Protein AF-0000000077813993 (afdb_homodimer)

pLDDT: mean 72.63, std 23.81, range [26.2, 98.44]

Sequence (236 aa):
TPYEASQVLGSLLSLSRLSSGQEAHMVTVFPRGPVELGEPNVLICFVDKFFPPTDFYPRQDNSFRKFSYLPFLPSPGDFYDCRVEHWGLPEPFTKHWAGPSGCPHNPCWAWEGGAYPGTPYEASQVLGSLLSLSRLSSGQEAHMVTVFPRGPVELGEPNVLICFVDKFFPPTDFYPRQDNSFRKFSYLPFLPSPGDFYDCRVEHWGLPEPFTKHWAGPSGCPHNPCWAWEGGAYPG

Nearest PDB structures (foldseek):
  6mnm-assembly1_C  TM=7.158E-01  e=6.230E-07  Mus musculus
  4i0p-assembly2_G  TM=7.158E-01  e=2.273E-06  Homo sapiens
  6blq-assembly1_A  TM=7.137E-01  e=4.606E-06  Mus musculus
  6dfs-assembly1_C  TM=6.995E-01  e=1.585E-05  Mus musculus
  7pdy-assembly2_C  TM=6.477E-01  e=1.585E-05  Gallus gallus

Radius of gyration: 19.7 Å; Cα contacts (8 Å, |Δi|>4): 439; chains: 2; bounding box: 56×60×54 Å

Organism: NCBI:txid2587831

Secondary structure (DSSP, 8-state):
-TTSGGGSGGGTGGGGGSSSSS---EEEEEESS---TTS-EEEEEEEES----TTS---TT---EEEEEEEE---TTEEEEEEEE-TTSSS-EEEEP--S---SSSSEEEEEEEE---/-TTSGGGSGGGGGGGGGS-SSS---EEEEEESS---TTS-EEEEEEEE-----TTS---TT---EEEEEEEE---TTEEEEEEEE-TTSSS-EEEEP--S---SSSSEEEEEEEE---

InterPro domains:
  IPR003006 Immunoglobulin/major histocompatibility complex, conserved site [PS00290] (80-86)
  IPR003597 Immunoglobulin C1-set [PF07654] (27-53)
  IPR003597 Immunoglobulin C1-set [PF07654] (54-89)
  IPR003597 Immunoglobulin C1-set [SM00407] (40-92)
  IPR013783 Immunoglobulin-like fold [G3DSA:2.60.40.10] (53-103)
  IPR036179 Immunoglobulin-like domain superfamily [SSF48726] (26-97)
  IPR050160 Major Histocompatibility Complex/Immunoglobulin [PTHR19944] (23-99)

Structure (mmCIF, N/CA/C/O backbone):
data_AF-0000000077813993-model_v1
#
loop_
_entity.id
_entity.type
_entity.pdbx_description
1 polymer 'Immunoglobulin C1-set domain-containing protein'
#
loop_
_atom_site.group_PDB
_atom_site.id
_atom_site.type_symbol
_atom_site.label_atom_id
_atom_site.label_alt_id
_atom_site.label_comp_id
_atom_site.label_asym_id
_atom_site.label_entity_id
_atom_site.label_seq_id
_atom_site.pdbx_PDB_ins_code
_atom_site.Cartn_x
_atom_site.Cartn_y
_atom_site.Cartn_z
_atom_site.occupancy
_atom_site.B_iso_or_equiv
_atom_site.auth_seq_id
_atom_site.auth_comp_id
_atom_site.auth_asym_id
_atom_site.auth_atom_id
_atom_site.pdbx_PDB_model_num
ATOM 1 N N . THR A 1 1 ? -38 4.332 17.391 1 26.2 1 THR A N 1
ATOM 2 C CA . THR A 1 1 ? -37.406 5.609 16.969 1 26.2 1 THR A CA 1
ATOM 3 C C . THR A 1 1 ? -36.625 5.445 15.68 1 26.2 1 THR A C 1
ATOM 5 O O . THR A 1 1 ? -36.125 4.352 15.383 1 26.2 1 THR A O 1
ATOM 8 N N . PRO A 1 2 ? -36.812 6.488 14.594 1 30.78 2 PRO A N 1
ATOM 9 C CA . PRO A 1 2 ? -36.281 6.508 13.227 1 30.78 2 PRO A CA 1
ATOM 10 C 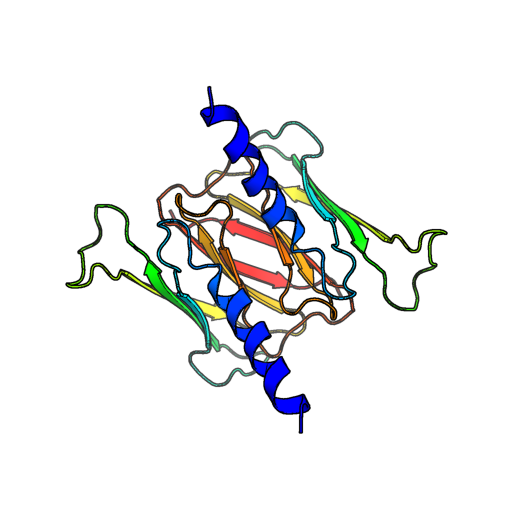C . PRO A 1 2 ? -34.781 6.246 13.164 1 30.78 2 PRO A C 1
ATOM 12 O O . PRO A 1 2 ? -34.188 6.359 12.094 1 30.78 2 PRO A O 1
ATOM 15 N N . TYR A 1 3 ? -34.156 6.43 14.273 1 29.67 3 TYR A N 1
ATOM 16 C CA . TYR A 1 3 ? -32.719 6.293 14.43 1 29.67 3 TYR A CA 1
ATOM 17 C C . TYR A 1 3 ? -32.25 4.926 13.938 1 29.67 3 TYR A C 1
ATOM 19 O O . TYR A 1 3 ? -31.062 4.746 13.617 1 29.67 3 TYR A O 1
ATOM 27 N N . GLU A 1 4 ? -33 3.867 14.055 1 30.88 4 GLU A N 1
ATOM 28 C CA . GLU A 1 4 ? -32.594 2.486 13.805 1 30.88 4 GLU A CA 1
ATOM 29 C C . GLU A 1 4 ? -32.281 2.268 12.328 1 30.88 4 GLU A C 1
ATOM 31 O O . GLU A 1 4 ? -31.5 1.383 11.977 1 30.88 4 GLU A O 1
ATOM 36 N N . ALA A 1 5 ? -33.031 2.922 11.484 1 33.44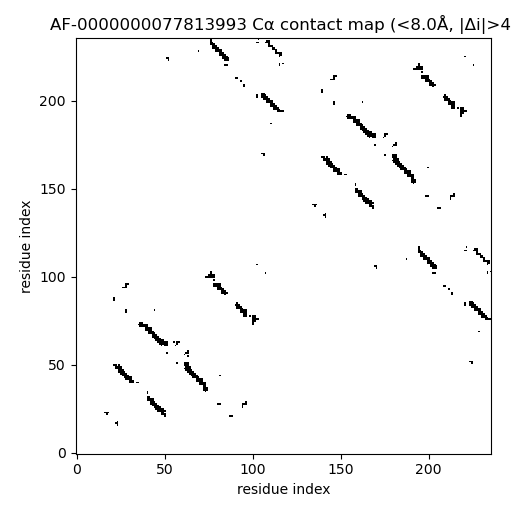 5 ALA A N 1
ATOM 37 C CA . ALA A 1 5 ? -33.094 2.543 10.07 1 33.44 5 ALA A CA 1
ATOM 38 C C . ALA A 1 5 ? -31.766 2.818 9.375 1 33.44 5 ALA A C 1
ATOM 40 O O . ALA A 1 5 ? -31.422 2.152 8.398 1 33.44 5 ALA A O 1
ATOM 41 N N . SER A 1 6 ? -31.109 3.953 9.758 1 30.33 6 SER A N 1
ATOM 42 C CA . SER A 1 6 ? -30.016 4.508 8.977 1 30.33 6 SER A CA 1
ATOM 43 C C . SER A 1 6 ? -28.766 3.637 9.07 1 30.33 6 SER A C 1
ATOM 45 O O . SER A 1 6 ? -27.734 3.947 8.469 1 30.33 6 SER A O 1
ATOM 47 N N . GLN A 1 7 ? -28.719 2.721 10.078 1 29.33 7 GLN A N 1
ATOM 48 C CA . GLN A 1 7 ? -27.547 1.88 10.289 1 29.33 7 GLN A CA 1
ATOM 49 C C . GLN A 1 7 ? -27.297 0.979 9.086 1 29.33 7 GLN A C 1
ATOM 51 O O . GLN A 1 7 ? -26.203 0.428 8.93 1 29.33 7 GLN A O 1
ATOM 56 N N . VAL A 1 8 ? -28.312 0.607 8.312 1 29.22 8 VAL A N 1
ATOM 57 C CA . VAL A 1 8 ? -28.297 -0.476 7.332 1 29.22 8 VAL A CA 1
ATOM 58 C C . VAL A 1 8 ? -27.453 -0.073 6.125 1 29.22 8 VAL A C 1
ATOM 60 O O . VAL A 1 8 ? -26.734 -0.901 5.559 1 29.22 8 VAL A O 1
ATOM 63 N N . LEU A 1 9 ? -27.406 1.205 5.734 1 29.42 9 LEU A N 1
ATOM 64 C CA . LEU A 1 9 ? -26.891 1.55 4.418 1 29.42 9 LEU A CA 1
ATOM 65 C C . LEU A 1 9 ? -25.375 1.438 4.387 1 29.42 9 LEU A C 1
ATOM 67 O O . LEU A 1 9 ? -24.781 1.298 3.316 1 29.42 9 LEU A O 1
ATOM 71 N N . GLY A 1 10 ? -24.703 1.701 5.484 1 33.16 10 GLY A N 1
ATOM 72 C CA . GLY A 1 10 ? -23.25 1.707 5.508 1 33.16 10 GLY A CA 1
ATOM 73 C C . GLY A 1 10 ? -22.641 0.355 5.191 1 33.16 10 GLY A C 1
ATOM 74 O O . GLY A 1 10 ? -21.422 0.232 5.055 1 33.16 10 GLY A O 1
ATOM 75 N N . SER A 1 11 ? -23.312 -0.809 5.441 1 32.53 11 SER A N 1
ATOM 76 C CA . SER A 1 11 ? -22.875 -2.174 5.176 1 32.53 11 SER A CA 1
ATOM 77 C C . SER A 1 11 ? -22.641 -2.398 3.688 1 32.53 11 SER A C 1
ATOM 79 O O . SER A 1 11 ? -21.828 -3.242 3.303 1 32.53 11 SER A O 1
ATOM 81 N N . LEU A 1 12 ? -23.297 -1.722 2.82 1 31.84 12 LEU A N 1
ATOM 82 C CA . LEU A 1 12 ? -23.281 -2.1 1.411 1 31.84 12 LEU A CA 1
ATOM 83 C C . LEU A 1 12 ? -21.984 -1.66 0.748 1 31.84 12 LEU A C 1
ATOM 85 O O . LEU A 1 12 ? -21.516 -2.293 -0.205 1 31.84 12 LEU A O 1
ATOM 89 N N . LEU A 1 13 ? -21.422 -0.546 1.09 1 32.25 13 LEU A N 1
ATOM 90 C CA . LEU A 1 13 ? -20.234 -0.103 0.362 1 32.25 13 LEU A CA 1
ATOM 91 C C . LEU A 1 13 ? -19.062 -1.043 0.612 1 32.25 13 LEU A C 1
ATOM 93 O O . LEU A 1 13 ? -18.125 -1.093 -0.183 1 32.25 13 LEU A O 1
ATOM 97 N N . SER A 1 14 ? -18.891 -1.786 1.728 1 34.5 14 SER A N 1
ATOM 98 C CA . SER A 1 14 ? -17.938 -2.887 1.849 1 34.5 14 SER A CA 1
ATOM 99 C C . SER A 1 14 ? -18.172 -3.945 0.777 1 34.5 14 SER A C 1
ATOM 101 O O . SER A 1 14 ? -17.266 -4.688 0.415 1 34.5 14 SER A O 1
ATOM 103 N N . LEU A 1 15 ? -19.344 -4.168 0.221 1 33.53 15 LEU A N 1
ATOM 104 C CA . LEU A 1 15 ? -19.75 -5.156 -0.772 1 33.53 15 LEU A CA 1
ATOM 105 C C . LEU A 1 15 ? -19.234 -4.777 -2.156 1 33.53 15 LEU A C 1
ATOM 107 O O . LEU A 1 15 ? -19.266 -5.594 -3.08 1 33.53 15 LEU A O 1
ATOM 111 N N . SER A 1 16 ? -19.203 -3.578 -2.561 1 33.94 16 SER A N 1
ATOM 112 C CA . SER A 1 16 ? -18.938 -3.285 -3.965 1 33.94 16 SER A CA 1
ATOM 113 C C . SER A 1 16 ? -17.562 -3.791 -4.383 1 33.94 16 SER A C 1
ATOM 115 O O . SER A 1 16 ? -17.109 -3.52 -5.496 1 33.94 16 SER A O 1
ATOM 117 N N . ARG A 1 17 ? -16.609 -4.094 -3.555 1 37.5 17 ARG A N 1
ATOM 118 C CA . ARG A 1 17 ? -15.602 -5.027 -4.043 1 37.5 17 ARG A CA 1
ATOM 119 C C . ARG A 1 17 ? -16.25 -6.219 -4.738 1 37.5 17 ARG A C 1
ATOM 121 O O . ARG A 1 17 ? -15.555 -7.164 -5.129 1 37.5 17 ARG A O 1
ATOM 128 N N . LEU A 1 18 ? -17.547 -6.504 -4.668 1 33.91 18 LEU A N 1
ATOM 129 C CA . LEU A 1 18 ? -18.266 -7.602 -5.316 1 33.91 18 LEU A CA 1
ATOM 130 C C . LEU A 1 18 ? -18.203 -7.469 -6.832 1 33.91 18 LEU A C 1
ATOM 132 O O . LEU A 1 18 ? -18.125 -8.469 -7.547 1 33.91 18 LEU A O 1
ATOM 136 N N . SER A 1 19 ? -18.922 -6.578 -7.562 1 34.09 19 SER A N 1
ATOM 137 C CA . SER A 1 19 ? -19.625 -6.957 -8.781 1 34.09 19 SER A CA 1
ATOM 138 C C . SER A 1 19 ? -18.672 -7.539 -9.82 1 34.09 19 SER A C 1
ATOM 140 O O . SER A 1 19 ? -19.094 -8.188 -10.773 1 34.09 19 SER A O 1
ATOM 142 N N . SER A 1 20 ? -17.688 -6.852 -10.57 1 36.75 20 SER A N 1
ATOM 143 C CA . SER A 1 20 ? -17.328 -7.516 -11.82 1 36.75 20 SER A CA 1
ATOM 144 C C . SER A 1 20 ? -16.875 -8.953 -11.578 1 36.75 20 SER A C 1
ATOM 146 O O . SER A 1 20 ? -16.5 -9.305 -10.453 1 36.75 20 SER A O 1
ATOM 148 N N . GLY A 1 21 ? -16.938 -10.008 -12.516 1 39.41 21 GLY A N 1
ATOM 149 C CA . GLY A 1 21 ? -16.531 -11.398 -12.352 1 39.41 21 GLY A CA 1
ATOM 150 C C . GLY A 1 21 ? -15.453 -11.586 -11.305 1 39.41 21 GLY A C 1
ATOM 151 O O . GLY A 1 21 ? -14.828 -12.648 -11.227 1 39.41 21 GLY A O 1
ATOM 152 N N . GLN A 1 22 ? -14.797 -10.586 -10.844 1 43.44 22 GLN A N 1
ATOM 153 C CA . GLN A 1 22 ? -13.688 -10.672 -9.898 1 43.44 22 GLN A CA 1
ATOM 154 C C . GLN A 1 22 ? -14.18 -11.117 -8.523 1 43.44 22 GLN A C 1
ATOM 156 O O . GLN A 1 22 ? -14.914 -10.391 -7.855 1 43.44 22 GLN A O 1
ATOM 161 N N . GLU A 1 23 ? -14.602 -12.32 -8.383 1 47.72 23 GLU A N 1
ATOM 162 C CA . GLU A 1 23 ? -14.82 -12.93 -7.074 1 47.72 23 GLU A CA 1
ATOM 163 C C . GLU A 1 23 ? -14.055 -12.18 -5.984 1 47.72 23 GLU A C 1
ATOM 165 O O . GLU A 1 23 ? -12.867 -11.898 -6.141 1 47.72 23 GLU A O 1
ATOM 170 N N . ALA A 1 24 ? -14.703 -11.359 -5.188 1 51.41 24 ALA A N 1
ATOM 171 C CA . ALA A 1 24 ? -14.281 -10.531 -4.059 1 51.41 24 ALA A CA 1
ATOM 172 C C . ALA A 1 24 ? -13.219 -11.242 -3.227 1 51.41 24 ALA A C 1
ATOM 174 O O . ALA A 1 24 ? -13.453 -12.344 -2.721 1 51.41 24 ALA A O 1
ATOM 175 N N . HIS A 1 25 ? -12.039 -11.312 -3.643 1 62.62 25 HIS A N 1
ATOM 176 C CA . HIS A 1 25 ? -10.969 -11.828 -2.791 1 62.62 25 HIS A CA 1
ATOM 177 C C . HIS A 1 25 ? -10.992 -11.164 -1.418 1 62.62 25 HIS A C 1
ATOM 179 O O . HIS A 1 25 ? -11.375 -10 -1.294 1 62.62 25 HIS A O 1
ATOM 185 N N . MET A 1 26 ? -11.305 -12.07 -0.37 1 76 26 MET A N 1
ATOM 186 C CA . MET A 1 26 ? -11.125 -11.539 0.979 1 76 26 MET A CA 1
ATOM 187 C C . MET A 1 26 ? -9.648 -11.57 1.38 1 76 26 MET A C 1
ATOM 189 O O . MET A 1 26 ? -8.992 -12.602 1.253 1 76 26 MET A O 1
ATOM 193 N N . VAL A 1 27 ? -9.031 -10.461 1.51 1 85.25 27 VAL A N 1
ATOM 194 C CA . VAL A 1 27 ? -7.676 -10.344 2.049 1 85.25 27 VAL A CA 1
ATOM 195 C C . VAL A 1 27 ? -7.734 -9.852 3.492 1 85.25 27 VAL A C 1
ATOM 197 O O . VAL A 1 27 ? -8.383 -8.844 3.787 1 85.25 27 VAL A O 1
ATOM 200 N N . THR A 1 28 ? -7.137 -10.68 4.441 1 90.69 28 THR A N 1
ATOM 201 C CA . THR A 1 28 ? -7.09 -10.273 5.844 1 90.69 28 THR A CA 1
ATOM 202 C C . THR A 1 28 ? -5.652 -10.297 6.363 1 90.69 28 THR A C 1
ATOM 204 O O . THR A 1 28 ? -4.875 -11.188 6.016 1 90.69 28 THR A O 1
ATOM 207 N N . VAL A 1 29 ? -5.359 -9.32 7.203 1 95.5 29 VAL A N 1
ATOM 208 C CA . VAL A 1 29 ? -4.055 -9.25 7.848 1 95.5 29 VAL A CA 1
ATOM 209 C C . VAL A 1 29 ? -4.227 -9.25 9.367 1 95.5 29 VAL A C 1
ATOM 211 O O . VAL A 1 29 ? -4.969 -8.43 9.914 1 95.5 29 VAL A O 1
ATOM 214 N N . PHE A 1 30 ? -3.527 -10.188 10.023 1 96.69 30 PHE A N 1
ATOM 215 C CA . PHE A 1 30 ? -3.668 -10.289 11.469 1 96.69 30 PHE A CA 1
ATOM 216 C C . PHE A 1 30 ? -2.434 -10.93 12.094 1 96.69 30 PHE A C 1
ATOM 218 O O . PHE A 1 30 ? -1.703 -11.664 11.422 1 96.69 30 PHE A O 1
ATOM 225 N N . PRO A 1 31 ? -2.178 -10.594 13.367 1 97.88 31 PRO A N 1
ATOM 226 C CA . PRO A 1 31 ? -1.011 -11.195 14.016 1 97.88 31 PRO A CA 1
ATOM 227 C C . PRO A 1 31 ? -1.264 -12.625 14.469 1 97.88 31 PRO A C 1
ATOM 229 O O . PRO A 1 31 ? -2.4 -12.984 14.789 1 97.88 31 PRO A O 1
ATOM 232 N N . ARG A 1 32 ? -0.209 -13.398 14.398 1 97.81 32 ARG A N 1
ATOM 233 C CA . ARG A 1 32 ? -0.29 -14.781 14.859 1 97.81 32 ARG A CA 1
ATOM 234 C C . ARG A 1 32 ? -0.641 -14.852 16.344 1 97.81 32 ARG A C 1
ATOM 236 O O . ARG A 1 32 ? -1.271 -15.805 16.797 1 97.81 32 ARG A O 1
ATOM 243 N N . GLY A 1 33 ? -0.247 -13.773 17.109 1 96.62 33 GLY A N 1
ATOM 244 C CA . GLY A 1 33 ? -0.506 -13.602 18.531 1 96.62 33 GLY A CA 1
ATOM 245 C C . GLY A 1 33 ? -0.498 -12.148 18.969 1 96.62 33 GLY A C 1
ATOM 246 O O . GLY A 1 33 ? -0.351 -11.25 18.141 1 96.62 33 GLY A O 1
ATOM 247 N N . PRO A 1 34 ? -0.761 -11.969 20.312 1 96.38 34 PRO A N 1
ATOM 248 C CA . PRO A 1 34 ? -0.682 -10.586 20.766 1 96.38 34 PRO A CA 1
ATOM 249 C C . PRO A 1 34 ? 0.637 -9.914 20.406 1 96.38 34 PRO A C 1
ATOM 251 O O . PRO A 1 34 ? 1.708 -10.492 20.594 1 96.38 34 PRO A O 1
ATOM 254 N N . VAL A 1 35 ? 0.547 -8.734 19.953 1 96.56 35 VAL A N 1
ATOM 255 C CA . VAL A 1 35 ? 1.731 -8.047 19.453 1 96.56 35 VAL A CA 1
ATOM 256 C C . VAL A 1 35 ? 2.41 -7.293 20.594 1 96.56 35 VAL A C 1
ATOM 258 O O . VAL A 1 35 ? 1.752 -6.582 21.344 1 96.56 35 VAL A O 1
ATOM 261 N N . GLU A 1 36 ? 3.721 -7.449 20.703 1 95.31 36 GLU A N 1
ATOM 262 C CA . GLU A 1 36 ? 4.535 -6.676 21.641 1 95.31 36 GLU A CA 1
ATOM 263 C C . GLU A 1 36 ? 5.523 -5.777 20.906 1 95.31 36 GLU A C 1
ATOM 265 O O . GLU A 1 36 ? 6.32 -6.258 20.094 1 95.31 36 GLU A O 1
ATOM 270 N N . LEU A 1 37 ? 5.438 -4.48 21.234 1 92.56 37 LEU A N 1
ATOM 271 C CA . LEU A 1 37 ? 6.34 -3.537 20.594 1 92.56 37 LEU A CA 1
ATOM 272 C C . LEU A 1 37 ? 7.793 -3.852 20.922 1 92.56 37 LEU A C 1
ATOM 274 O O . LEU A 1 37 ? 8.109 -4.18 22.062 1 92.56 37 LEU A O 1
ATOM 278 N N . GLY A 1 38 ? 8.641 -3.76 19.922 1 93.62 38 GLY A N 1
ATOM 279 C CA . GLY A 1 38 ? 10.07 -3.965 20.125 1 93.62 38 GLY A CA 1
ATOM 280 C C . GLY A 1 38 ? 10.453 -5.426 20.234 1 93.62 38 GLY A C 1
ATOM 281 O O . GLY A 1 38 ? 11.617 -5.754 20.484 1 93.62 38 GLY A O 1
ATOM 282 N N . GLU A 1 39 ? 9.578 -6.312 20.125 1 96.56 39 GLU A N 1
ATOM 283 C CA . GLU A 1 39 ? 9.828 -7.75 20.203 1 96.56 39 GLU A CA 1
ATOM 284 C C . GLU A 1 39 ? 9.469 -8.438 18.891 1 96.56 39 GLU A C 1
ATOM 286 O O . GLU A 1 39 ? 8.703 -7.895 18.078 1 96.56 39 GLU A O 1
ATOM 291 N N . PRO A 1 40 ? 10.094 -9.625 18.641 1 97.25 40 PRO A N 1
ATOM 292 C CA . PRO A 1 40 ? 9.711 -10.375 17.438 1 97.25 40 PRO A CA 1
ATOM 293 C C . PRO A 1 40 ? 8.258 -10.836 17.469 1 97.25 40 PRO A C 1
ATOM 295 O O . PRO A 1 40 ? 7.793 -11.359 18.484 1 97.25 40 PRO A O 1
ATOM 298 N N . ASN A 1 41 ? 7.539 -10.547 16.375 1 98.06 41 ASN A N 1
ATOM 299 C CA . ASN A 1 41 ? 6.16 -10.961 16.141 1 98.06 41 ASN A CA 1
ATOM 300 C C . ASN A 1 41 ? 5.973 -11.523 14.742 1 98.06 41 ASN A C 1
ATOM 302 O O . ASN A 1 41 ? 6.926 -11.586 13.961 1 98.06 41 ASN A O 1
ATOM 306 N N . VAL A 1 42 ? 4.852 -12.094 14.461 1 98.44 42 VAL A N 1
ATOM 307 C CA . VAL A 1 42 ? 4.551 -12.586 13.117 1 98.44 42 VAL A CA 1
ATOM 308 C C . VAL A 1 42 ? 3.186 -12.062 12.672 1 98.44 42 VAL A C 1
ATOM 310 O O . VAL A 1 42 ? 2.189 -12.219 13.383 1 98.44 42 VAL A O 1
ATOM 313 N N . LEU A 1 43 ? 3.186 -11.422 11.562 1 97.44 43 LEU A N 1
ATOM 314 C CA . LEU A 1 43 ? 1.945 -11.023 10.906 1 97.44 43 LEU A CA 1
ATOM 315 C C . LEU A 1 43 ? 1.56 -12.023 9.82 1 97.44 43 LEU A C 1
ATOM 317 O O . LEU A 1 43 ? 2.426 -12.555 9.117 1 97.44 43 LEU A O 1
ATOM 321 N N . ILE A 1 44 ? 0.292 -12.258 9.641 1 96.88 44 ILE A N 1
ATOM 322 C CA . ILE A 1 44 ? -0.206 -13.219 8.656 1 96.88 44 ILE A CA 1
ATOM 323 C C . ILE A 1 44 ? -1.114 -12.508 7.656 1 96.88 44 ILE A C 1
ATOM 325 O O . ILE A 1 44 ? -1.998 -11.742 8.047 1 96.88 44 ILE A O 1
ATOM 329 N N . CYS A 1 45 ? -0.858 -12.664 6.441 1 94.75 45 CYS A N 1
ATOM 330 C CA . CYS A 1 45 ? -1.775 -12.297 5.367 1 94.75 45 CYS A CA 1
ATOM 331 C C . CYS A 1 45 ? -2.482 -13.531 4.812 1 94.75 45 CYS A C 1
ATOM 333 O O . CYS A 1 45 ? -1.833 -14.477 4.359 1 94.75 45 CYS A O 1
ATOM 335 N N . PHE A 1 46 ? -3.775 -13.43 4.867 1 89.5 46 PHE A N 1
ATOM 336 C CA . PHE A 1 46 ? -4.594 -14.539 4.387 1 89.5 46 PHE A CA 1
ATOM 337 C C . PHE A 1 46 ? -5.441 -14.109 3.195 1 89.5 46 PHE A C 1
ATOM 339 O O . PHE A 1 46 ? -6.242 -13.18 3.301 1 89.5 46 PHE A O 1
ATOM 346 N N . VAL A 1 47 ? -5.219 -14.711 2.047 1 84.44 47 VAL A N 1
ATOM 347 C CA . VAL A 1 47 ? -6.004 -14.445 0.845 1 84.44 47 VAL A CA 1
ATOM 348 C C . VAL A 1 47 ? -6.895 -15.648 0.536 1 84.44 47 VAL A C 1
ATOM 350 O O . VAL A 1 47 ? -6.414 -16.781 0.414 1 84.44 47 VAL A O 1
ATOM 353 N N . ASP A 1 48 ? -8.117 -15.211 0.517 1 76.56 48 ASP A N 1
ATOM 354 C CA . ASP A 1 48 ? -9.078 -16.281 0.253 1 76.56 48 ASP A CA 1
ATOM 355 C C . ASP A 1 48 ? -9.812 -16.047 -1.066 1 76.56 48 ASP A C 1
ATOM 357 O O . ASP A 1 48 ? -10 -14.898 -1.482 1 76.56 48 ASP A O 1
ATOM 361 N N . LYS A 1 49 ? -10.375 -17.156 -1.626 1 70.44 49 LYS A N 1
ATOM 362 C CA . LYS A 1 49 ? -11.266 -17.203 -2.779 1 70.44 49 LYS A CA 1
ATOM 363 C C . LYS A 1 49 ? -10.656 -16.484 -3.98 1 70.44 49 LYS A C 1
ATOM 365 O O . LYS A 1 49 ? -11.344 -15.734 -4.672 1 70.44 49 LYS A O 1
ATOM 370 N N . PHE A 1 50 ? -9.242 -16.547 -3.895 1 60.66 50 PHE A N 1
ATOM 371 C CA . PHE A 1 50 ? -8.648 -15.984 -5.102 1 60.66 50 PHE A CA 1
ATOM 372 C C . PHE A 1 50 ? -8.859 -16.906 -6.289 1 60.66 50 PHE A C 1
ATOM 374 O O . PHE A 1 50 ? -8.719 -18.141 -6.164 1 60.66 50 PHE A O 1
ATOM 381 N N . PHE A 1 51 ? -9.766 -16.594 -7.004 1 53.72 51 PHE A N 1
ATOM 382 C CA . PHE A 1 51 ? -9.93 -17.469 -8.164 1 53.72 51 PHE A CA 1
ATOM 383 C C . PHE A 1 51 ? -8.602 -17.641 -8.891 1 53.72 51 PHE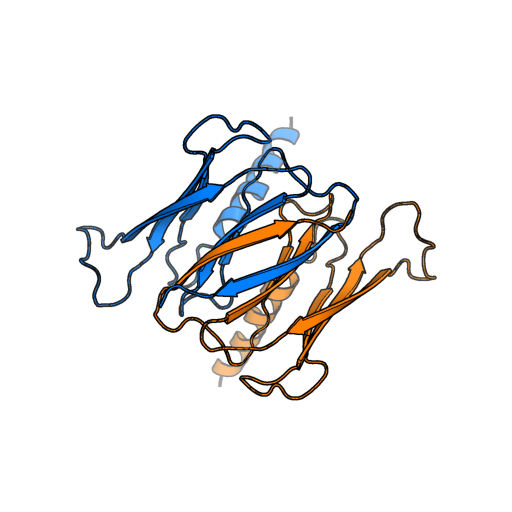 A C 1
ATOM 385 O O . PHE A 1 51 ? -7.969 -16.672 -9.297 1 53.72 51 PHE A O 1
ATOM 392 N N . PRO A 1 52 ? -7.844 -18.703 -8.398 1 50.22 52 PRO A N 1
ATOM 393 C CA . PRO A 1 52 ? -6.543 -18.922 -9.031 1 50.22 52 PRO A CA 1
ATOM 394 C C . PRO A 1 52 ? -6.621 -18.875 -10.562 1 50.22 52 PRO A C 1
ATOM 396 O O . PRO A 1 52 ? -7.68 -19.156 -11.133 1 50.22 52 PRO A O 1
ATOM 399 N N . PRO A 1 53 ? -5.668 -18.203 -11.125 1 48.28 53 PRO A N 1
ATOM 400 C CA . PRO A 1 53 ? -5.52 -18.672 -12.508 1 48.28 53 PRO A CA 1
ATOM 401 C C . PRO A 1 53 ? -5.453 -20.188 -12.617 1 48.28 53 PRO A C 1
ATOM 403 O O . PRO A 1 53 ? -5.328 -20.875 -11.609 1 48.28 53 PRO A O 1
ATOM 406 N N . THR A 1 54 ? -5.09 -20.688 -13.859 1 45.62 54 THR A N 1
ATOM 407 C CA . THR A 1 54 ? -5.113 -21.984 -14.531 1 45.62 54 THR A CA 1
ATOM 408 C C . THR A 1 54 ? -4.445 -23.047 -13.672 1 45.62 54 THR A C 1
ATOM 410 O O . THR A 1 54 ? -4.867 -24.203 -13.664 1 45.62 54 THR A O 1
ATOM 413 N N . ASP A 1 55 ? -3.195 -22.797 -13.164 1 44.53 55 ASP A N 1
ATOM 414 C CA . ASP A 1 55 ? -2.453 -24 -12.766 1 44.53 55 ASP A CA 1
ATOM 415 C C . ASP A 1 55 ? -2.748 -24.375 -11.32 1 44.53 55 ASP A C 1
ATOM 417 O O . ASP A 1 55 ? -2.049 -25.203 -10.734 1 44.53 55 ASP A O 1
ATOM 421 N N . PHE A 1 56 ? -3.531 -23.609 -10.531 1 48.09 56 PHE A N 1
ATOM 422 C CA . PHE A 1 56 ? -3.66 -24.047 -9.148 1 48.09 56 PHE A CA 1
ATOM 423 C C . PHE A 1 56 ? -4.867 -24.969 -8.977 1 48.09 56 PHE A C 1
ATOM 425 O O . PHE A 1 56 ? -5.816 -24.891 -9.758 1 48.09 56 PHE A O 1
ATOM 432 N N . TYR A 1 57 ? -4.637 -26.016 -8.25 1 48.44 57 TYR A N 1
ATOM 433 C CA . TYR A 1 57 ? -5.57 -27.125 -8.062 1 48.44 57 TYR A CA 1
ATOM 434 C C . TYR A 1 57 ? -6.906 -26.625 -7.52 1 48.44 57 TYR A C 1
ATOM 436 O O . TYR A 1 57 ? -6.953 -25.984 -6.461 1 48.44 57 TYR A O 1
ATOM 444 N N . PRO A 1 58 ? -7.789 -26.531 -8.336 1 50.31 58 PRO A N 1
ATOM 445 C CA . PRO A 1 58 ? -9.172 -26.188 -7.996 1 50.31 58 PRO A CA 1
ATOM 446 C C . PRO A 1 58 ? -9.688 -26.969 -6.785 1 50.31 58 PRO A C 1
ATOM 448 O O . PRO A 1 58 ? -9.328 -28.125 -6.586 1 50.31 58 PRO A O 1
ATOM 451 N N . ARG A 1 59 ? -9.711 -26.266 -5.531 1 55.66 59 ARG A N 1
ATOM 452 C CA . ARG A 1 59 ? -10.555 -26.984 -4.578 1 55.66 59 ARG A CA 1
ATOM 453 C C . ARG A 1 59 ? -11.922 -27.281 -5.172 1 55.66 59 ARG A C 1
ATOM 455 O O . ARG A 1 59 ? -12.25 -26.797 -6.262 1 55.66 59 ARG A O 1
ATOM 462 N N . GLN A 1 60 ? -12.461 -28.141 -4.496 1 58.53 60 GLN A N 1
ATOM 463 C CA . GLN A 1 60 ? -13.773 -28.516 -4.996 1 58.53 60 GLN A CA 1
ATOM 464 C C . GLN A 1 60 ? -14.602 -27.281 -5.363 1 58.53 60 GLN A C 1
ATOM 466 O O . GLN A 1 60 ? -15.32 -27.297 -6.363 1 58.53 60 GLN A O 1
ATOM 471 N N . ASP A 1 61 ? -14.391 -26.172 -4.492 1 56.03 61 ASP A N 1
ATOM 472 C CA . ASP A 1 61 ? -15.172 -24.984 -4.816 1 56.03 61 ASP A CA 1
ATOM 473 C C . ASP A 1 61 ? -14.344 -23.984 -5.602 1 56.03 61 ASP A C 1
ATOM 475 O O . ASP A 1 61 ? -14.805 -22.875 -5.875 1 56.03 61 ASP A O 1
ATOM 479 N N . ASN A 1 62 ? -13.289 -24.328 -6.117 1 58.75 62 ASN A N 1
ATOM 480 C CA . ASN A 1 62 ? -12.398 -23.5 -6.93 1 58.75 62 ASN A CA 1
ATOM 481 C C . ASN A 1 62 ? -11.867 -22.312 -6.137 1 58.75 62 ASN A C 1
ATOM 483 O O . ASN A 1 62 ? -11.609 -21.25 -6.703 1 58.75 62 ASN A O 1
ATOM 487 N N . SER A 1 63 ? -12.031 -22.578 -4.684 1 61.31 63 SER A N 1
ATOM 488 C CA . SER A 1 63 ? -11.508 -21.469 -3.895 1 61.31 63 SER A CA 1
ATOM 489 C C . SER A 1 63 ? -10.016 -21.609 -3.646 1 61.31 63 SER A C 1
ATOM 491 O O . SER A 1 63 ? -9.492 -22.719 -3.607 1 61.31 63 SER A O 1
ATOM 493 N N . PHE A 1 64 ? -9.148 -20.688 -3.908 1 68.88 64 PHE A N 1
ATOM 494 C CA . PHE A 1 64 ? -7.723 -20.609 -3.629 1 68.88 64 PHE A CA 1
ATOM 495 C C . PHE A 1 64 ? -7.465 -19.797 -2.367 1 68.88 64 PHE A C 1
ATOM 497 O O . PHE A 1 64 ? -8.203 -18.859 -2.064 1 68.88 64 PHE A O 1
ATOM 504 N N . ARG A 1 65 ? -6.695 -20.516 -1.338 1 79.25 65 ARG A N 1
ATOM 505 C CA . ARG A 1 65 ? -6.277 -19.781 -0.151 1 79.25 65 ARG A CA 1
ATOM 506 C C . ARG A 1 65 ? -4.758 -19.688 -0.072 1 79.25 65 ARG A C 1
ATOM 508 O O . ARG A 1 65 ? -4.051 -20.641 -0.423 1 79.25 65 ARG A O 1
ATOM 515 N N . LYS A 1 66 ? -4.32 -18.594 0.254 1 83 66 LYS A N 1
ATOM 516 C CA . LYS A 1 66 ? -2.887 -18.359 0.41 1 83 66 LYS A CA 1
ATOM 517 C C . LYS A 1 66 ? -2.58 -17.672 1.732 1 83 66 LYS A C 1
ATOM 519 O O . LYS A 1 66 ? -3.312 -16.766 2.15 1 83 66 LYS A O 1
ATOM 524 N N . PHE A 1 67 ? -1.569 -18.328 2.453 1 89.44 67 PHE A N 1
ATOM 525 C CA . PHE A 1 67 ? -1.032 -17.688 3.65 1 89.44 67 PHE A CA 1
ATOM 526 C C . PHE A 1 67 ? 0.377 -17.156 3.4 1 89.44 67 PHE A C 1
ATOM 528 O O . PHE A 1 67 ? 1.21 -17.859 2.818 1 89.44 67 PHE A O 1
ATOM 535 N N . SER A 1 68 ? 0.574 -15.945 3.719 1 92 68 SER A N 1
ATOM 536 C CA . SER A 1 68 ? 1.912 -15.367 3.744 1 92 68 SER A CA 1
ATOM 537 C C . SER A 1 68 ? 2.27 -14.867 5.141 1 92 68 SER A C 1
ATOM 539 O O . SER A 1 68 ? 1.426 -14.289 5.836 1 92 68 SER A O 1
ATOM 541 N N . TYR A 1 69 ? 3.516 -15.078 5.52 1 96.25 69 TYR A N 1
ATOM 542 C CA . TYR A 1 69 ? 3.971 -14.742 6.867 1 96.25 69 TYR A CA 1
ATOM 543 C C . TYR A 1 69 ? 5.066 -13.688 6.824 1 96.25 69 TYR A C 1
ATOM 545 O O . TYR A 1 69 ? 5.965 -13.75 5.98 1 96.25 69 TYR A O 1
ATOM 553 N N . LEU A 1 70 ? 4.945 -12.742 7.816 1 96.94 70 LEU A N 1
ATOM 554 C CA . LEU A 1 70 ? 5.957 -11.703 7.926 1 96.94 70 LEU A CA 1
ATOM 555 C C . LEU A 1 70 ? 6.484 -11.602 9.352 1 96.94 70 LEU A C 1
ATOM 557 O O . LEU A 1 70 ? 5.84 -11 10.211 1 96.94 70 LEU A O 1
ATOM 561 N N . PRO A 1 71 ? 7.633 -12.188 9.602 1 97.69 71 PRO A N 1
ATOM 562 C CA . PRO A 1 71 ? 8.297 -11.836 10.859 1 97.69 71 PRO A CA 1
ATOM 563 C C . PRO A 1 71 ? 8.703 -10.367 10.922 1 97.69 71 PRO A C 1
ATOM 565 O O . PRO A 1 71 ? 9.227 -9.828 9.945 1 97.69 71 PRO A O 1
ATOM 568 N N . PHE A 1 72 ? 8.43 -9.719 12.086 1 95.81 72 PHE A N 1
ATOM 569 C CA . PHE A 1 72 ? 8.719 -8.289 12.133 1 95.81 72 PHE A CA 1
ATOM 570 C C . PHE A 1 72 ? 8.953 -7.836 13.57 1 95.81 72 PHE A C 1
ATOM 572 O O . PHE A 1 72 ? 8.586 -8.539 14.516 1 95.81 72 PHE A O 1
ATOM 579 N N . LEU A 1 73 ? 9.633 -6.73 13.703 1 96.44 73 LEU A N 1
ATOM 580 C CA . LEU A 1 73 ? 9.852 -6.004 14.953 1 96.44 73 LEU A CA 1
ATOM 581 C C . LEU A 1 73 ? 9.133 -4.656 14.93 1 96.44 73 LEU A C 1
ATOM 583 O O . LEU A 1 73 ? 9.664 -3.676 14.406 1 96.44 73 LEU A O 1
ATOM 587 N N . PRO A 1 74 ? 7.984 -4.621 15.492 1 94.69 74 PRO A N 1
ATOM 588 C CA . PRO A 1 74 ? 7.215 -3.379 15.383 1 94.69 74 PRO A CA 1
ATOM 589 C C . PRO A 1 74 ? 7.832 -2.232 16.172 1 94.69 74 PRO A C 1
ATOM 591 O O . PRO A 1 74 ? 8.336 -2.445 17.281 1 94.69 74 PRO A O 1
ATOM 594 N N . SER A 1 75 ? 7.875 -1.047 15.609 1 92.81 75 SER A N 1
ATOM 595 C CA . SER A 1 75 ? 8.266 0.21 16.234 1 92.81 75 SER A CA 1
ATOM 596 C C . SER A 1 75 ? 7.238 1.304 15.977 1 92.81 75 SER A C 1
ATOM 598 O O . SER A 1 75 ? 6.445 1.207 15.031 1 92.81 75 SER A O 1
ATOM 600 N N . PRO A 1 76 ? 7.242 2.342 16.812 1 90.19 76 PRO A N 1
ATOM 601 C CA . PRO A 1 76 ? 6.309 3.441 16.562 1 90.19 76 PRO A CA 1
ATOM 602 C C . PRO A 1 76 ? 6.453 4.031 15.164 1 90.19 76 PRO A C 1
ATOM 604 O O . PRO A 1 76 ? 7.574 4.207 14.68 1 90.19 76 PRO A O 1
ATOM 607 N N . GLY A 1 77 ? 5.367 4.168 14.508 1 90 77 GLY A N 1
ATOM 608 C CA . GLY A 1 77 ? 5.34 4.805 13.203 1 90 77 GLY A CA 1
ATOM 609 C C . GLY A 1 77 ? 5.41 3.816 12.055 1 90 77 GLY A C 1
ATOM 610 O O . GLY A 1 77 ? 5.266 4.199 10.891 1 90 77 GLY A O 1
ATOM 611 N N . ASP A 1 78 ? 5.699 2.52 12.43 1 92.38 78 ASP A N 1
ATOM 612 C CA . ASP A 1 78 ? 5.762 1.496 11.391 1 92.38 78 ASP A CA 1
ATOM 613 C C . ASP A 1 78 ? 4.367 1.172 10.852 1 92.38 78 ASP A C 1
ATOM 615 O O . ASP A 1 78 ? 3.377 1.277 11.578 1 92.38 78 ASP A O 1
ATOM 619 N N . PHE A 1 79 ? 4.285 0.833 9.672 1 93.44 79 PHE A N 1
ATOM 620 C CA . PHE A 1 79 ? 3.055 0.291 9.109 1 93.44 79 PHE A CA 1
ATOM 621 C C . PHE A 1 79 ? 3.35 -0.927 8.242 1 93.44 79 PHE A C 1
ATOM 623 O O . PHE A 1 79 ? 4.441 -1.044 7.676 1 93.44 79 PHE A O 1
ATOM 630 N N . TYR A 1 80 ? 2.414 -1.825 8.109 1 94.38 80 TYR A N 1
ATOM 631 C CA . TYR A 1 80 ? 2.527 -3.074 7.367 1 94.38 80 TYR A CA 1
ATOM 632 C C . TYR A 1 80 ? 1.275 -3.332 6.539 1 94.38 80 TYR A C 1
ATOM 634 O O . TYR A 1 80 ? 0.156 -3.223 7.043 1 94.38 80 TYR A O 1
ATOM 642 N N . ASP A 1 81 ? 1.479 -3.66 5.301 1 93.94 81 ASP A N 1
ATOM 643 C CA . ASP A 1 81 ? 0.389 -3.928 4.367 1 93.94 81 ASP A CA 1
ATOM 644 C C . ASP A 1 81 ? 0.637 -5.215 3.586 1 93.94 81 ASP A C 1
ATOM 646 O O . ASP A 1 81 ? 1.786 -5.57 3.312 1 93.94 81 ASP A O 1
ATOM 650 N N . CYS A 1 82 ? -0.366 -5.887 3.326 1 94.19 82 CYS A N 1
ATOM 651 C CA . CYS A 1 82 ? -0.342 -6.992 2.373 1 94.19 82 CYS A CA 1
ATOM 652 C C . CYS A 1 82 ? -0.868 -6.551 1.013 1 94.19 82 CYS A C 1
ATOM 654 O O . CYS A 1 82 ? -1.962 -5.992 0.916 1 94.19 82 CYS A O 1
ATOM 656 N N . ARG A 1 83 ? -0.13 -6.793 -0.037 1 90.56 83 ARG A N 1
ATOM 657 C CA . ARG A 1 83 ? -0.459 -6.355 -1.391 1 90.56 83 ARG A CA 1
ATOM 658 C C . ARG A 1 83 ? -0.749 -7.551 -2.295 1 90.56 83 ARG A C 1
ATOM 660 O O . ARG A 1 83 ? 0.004 -8.523 -2.305 1 90.56 83 ARG A O 1
ATOM 667 N N . VAL A 1 84 ? -1.789 -7.402 -2.961 1 85.88 84 VAL A N 1
ATOM 668 C CA . VAL A 1 84 ? -2.168 -8.422 -3.936 1 85.88 84 VAL A CA 1
ATOM 669 C C . VAL A 1 84 ? -2.418 -7.77 -5.293 1 85.88 84 VAL A C 1
ATOM 671 O O . VAL A 1 84 ? -3.123 -6.762 -5.387 1 85.88 84 VAL A O 1
ATOM 674 N N . GLU A 1 85 ? -1.794 -8.32 -6.234 1 83.5 85 GLU A N 1
ATOM 675 C CA . GLU A 1 85 ? -2 -7.855 -7.605 1 83.5 85 GLU A CA 1
ATOM 676 C C . GLU A 1 85 ? -2.463 -8.992 -8.508 1 83.5 85 GLU A C 1
ATOM 678 O O . GLU A 1 85 ? -1.881 -10.078 -8.5 1 83.5 85 GLU A O 1
ATOM 683 N N . HIS A 1 86 ? -3.518 -8.695 -9.109 1 77.38 86 HIS A N 1
ATOM 684 C CA . HIS A 1 86 ? -4.109 -9.672 -10.016 1 77.38 86 HIS A CA 1
ATOM 685 C C . HIS A 1 86 ? -4.652 -8.992 -11.266 1 77.38 86 HIS A C 1
ATOM 687 O O . HIS A 1 86 ? -5.098 -7.848 -11.219 1 77.38 86 HIS A O 1
ATOM 693 N N . TRP A 1 87 ? -4.57 -9.773 -12.383 1 72.75 87 TRP A N 1
ATOM 694 C CA . TRP A 1 87 ? -4.977 -9.219 -13.672 1 72.75 87 TRP A CA 1
ATOM 695 C C . TRP A 1 87 ? -6.449 -8.812 -13.648 1 72.75 87 TRP A C 1
ATOM 697 O O . TRP A 1 87 ? -6.871 -7.941 -14.414 1 72.75 87 TRP A O 1
ATOM 707 N N . GLY A 1 88 ? -7.133 -9.406 -12.82 1 68.81 88 GLY A N 1
ATOM 708 C CA . GLY A 1 88 ? -8.555 -9.109 -12.75 1 68.81 88 GLY A CA 1
ATOM 709 C C . GLY A 1 88 ? -8.859 -7.859 -11.945 1 68.81 88 GLY A C 1
ATOM 710 O O . GLY A 1 88 ? -10.008 -7.418 -11.8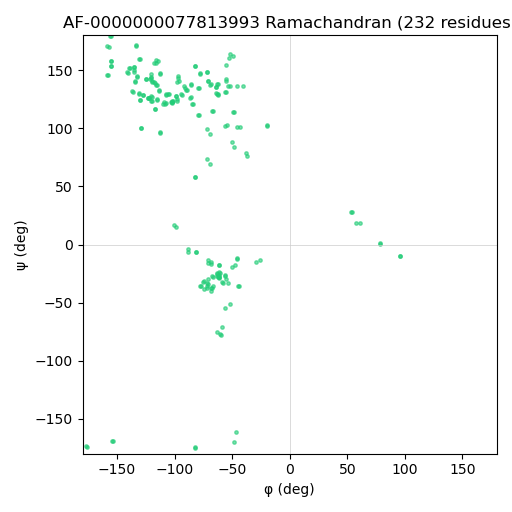83 1 68.81 88 GLY A O 1
ATOM 711 N N . LEU A 1 89 ? -7.887 -7.277 -11.312 1 73 89 LEU A N 1
ATOM 712 C CA . LEU A 1 89 ? -8.055 -6.059 -10.531 1 73 89 LEU A CA 1
ATOM 713 C C . LEU A 1 89 ? -7.48 -4.855 -11.266 1 73 89 LEU A C 1
ATOM 715 O O . LEU A 1 89 ? -6.402 -4.938 -11.859 1 73 89 LEU A O 1
ATOM 719 N N . PRO A 1 90 ? -8.227 -3.771 -11.406 1 73.62 90 PRO A N 1
ATOM 720 C CA . PRO A 1 90 ? -7.723 -2.58 -12.094 1 73.62 90 PRO A CA 1
ATOM 721 C C . PRO A 1 90 ? -6.461 -2.018 -11.438 1 73.62 90 PRO A C 1
ATOM 723 O O . PRO A 1 90 ? -5.629 -1.408 -12.125 1 73.62 90 PRO A O 1
ATOM 726 N N . GLU A 1 91 ? -6.305 -2.129 -10.102 1 81.25 91 GLU A N 1
ATOM 727 C CA . GLU A 1 91 ? -5.141 -1.719 -9.32 1 81.25 91 GLU A CA 1
ATOM 728 C C . GLU A 1 91 ? -4.812 -2.738 -8.234 1 81.25 91 GLU A C 1
ATOM 730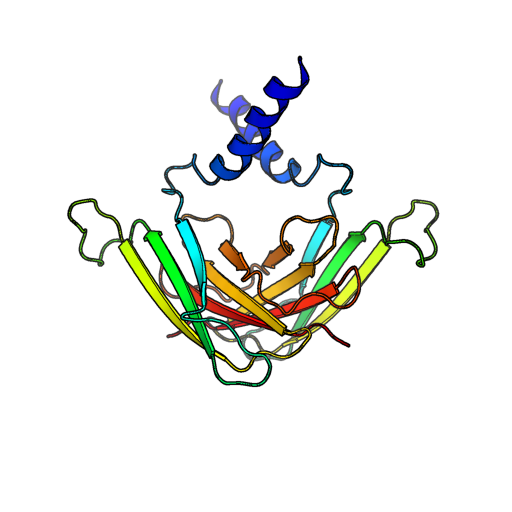 O O . GLU A 1 91 ? -5.68 -3.518 -7.828 1 81.25 91 GLU A O 1
ATOM 735 N N . PRO A 1 92 ? -3.568 -2.721 -7.961 1 86.38 92 PRO A N 1
ATOM 736 C CA . PRO A 1 92 ? -3.254 -3.641 -6.867 1 86.38 92 PRO A CA 1
ATOM 737 C C . PRO A 1 92 ? -4.078 -3.363 -5.609 1 86.38 92 PRO A C 1
ATOM 739 O O . PRO A 1 92 ? -4.371 -2.205 -5.305 1 86.38 92 PRO A O 1
ATOM 742 N N . PHE A 1 93 ? -4.445 -4.426 -5.02 1 83.81 93 PHE A N 1
ATOM 743 C CA . PHE A 1 93 ? -5.16 -4.305 -3.752 1 83.81 93 PHE A CA 1
ATOM 744 C C . PHE A 1 93 ? -4.195 -4.379 -2.576 1 83.81 93 PHE A C 1
ATOM 746 O O . PHE A 1 93 ? -3.326 -5.254 -2.533 1 83.81 93 PHE A O 1
ATOM 753 N N . THR A 1 94 ? -4.254 -3.406 -1.63 1 89.75 94 THR A N 1
ATOM 754 C CA . THR A 1 94 ? -3.422 -3.402 -0.432 1 89.75 94 THR A CA 1
ATOM 755 C C . THR A 1 94 ? -4.285 -3.436 0.826 1 89.75 94 THR A C 1
ATOM 757 O O . THR A 1 94 ? -5.18 -2.604 0.994 1 89.75 94 THR A O 1
ATOM 760 N N . LYS A 1 95 ? -4.051 -4.426 1.656 1 91.12 95 LYS A N 1
ATOM 761 C CA . LYS A 1 95 ? -4.719 -4.496 2.955 1 91.12 95 LYS A CA 1
ATOM 762 C C . LYS A 1 95 ? -3.783 -4.051 4.074 1 91.12 95 LYS A C 1
ATOM 764 O O . LYS A 1 95 ? -2.719 -4.641 4.273 1 91.12 95 LYS A O 1
ATOM 769 N N . HIS A 1 96 ? -4.234 -3 4.836 1 92.38 96 HIS A N 1
ATOM 770 C CA . HIS A 1 96 ? -3.459 -2.443 5.938 1 92.38 96 HIS A CA 1
ATOM 771 C C . HIS A 1 96 ? -3.713 -3.209 7.23 1 92.38 96 HIS A C 1
ATOM 773 O O . HIS A 1 96 ? -4.855 -3.547 7.543 1 92.38 96 HIS A O 1
ATOM 779 N N . TRP A 1 97 ? -2.639 -3.459 7.965 1 94.19 97 TRP A N 1
ATOM 780 C CA . TRP A 1 97 ? -2.805 -3.98 9.312 1 94.19 97 TRP A CA 1
ATOM 781 C C . TRP A 1 97 ? -3.033 -2.85 10.312 1 94.19 97 TRP A C 1
ATOM 783 O O . TRP A 1 97 ? -2.166 -1.99 10.492 1 94.19 97 TRP A O 1
ATOM 793 N N . ALA A 1 98 ? -4.145 -2.902 10.984 1 88.5 98 ALA A N 1
ATOM 794 C CA . ALA A 1 98 ? -4.48 -1.881 11.977 1 88.5 98 ALA A CA 1
ATOM 795 C C . ALA A 1 98 ? -3.803 -2.166 13.312 1 88.5 98 ALA A C 1
ATOM 797 O O . ALA A 1 98 ? -4.473 -2.336 14.336 1 88.5 98 ALA A O 1
ATOM 798 N N . GLY A 1 99 ? -2.527 -2.252 13.359 1 87.5 99 GLY A N 1
ATOM 799 C CA . GLY A 1 99 ? -1.781 -2.541 14.57 1 87.5 99 GLY A CA 1
ATOM 800 C C . GLY A 1 99 ? -1.558 -1.318 15.438 1 87.5 99 GLY A C 1
ATOM 801 O O . GLY A 1 99 ? -2.129 -0.256 15.18 1 87.5 99 GLY A O 1
ATOM 802 N N . PRO A 1 100 ? -0.761 -1.572 16.516 1 85.75 100 PRO A N 1
ATOM 803 C CA . PRO A 1 100 ? -0.57 -0.536 17.531 1 85.75 100 PRO A CA 1
ATOM 804 C C . PRO A 1 100 ? 0.229 0.658 17.016 1 85.75 100 PRO A C 1
ATOM 806 O O . PRO A 1 100 ? 0.262 1.71 17.656 1 85.75 100 PRO A O 1
ATOM 809 N N . SER A 1 101 ? 0.874 0.458 15.883 1 78.62 101 SER A N 1
ATOM 810 C CA . SER A 1 101 ? 1.608 1.578 15.297 1 78.62 101 SER A CA 1
ATOM 811 C C . SER A 1 101 ? 0.792 2.271 14.211 1 78.62 101 SER A C 1
ATOM 813 O O . SER A 1 101 ? -0.045 1.642 13.562 1 78.62 101 SER A O 1
ATOM 815 N N . GLY A 1 102 ? 0.871 3.531 14.211 1 77.75 102 GLY A N 1
ATOM 816 C CA . GLY A 1 102 ? 0.131 4.285 13.211 1 77.75 102 GLY A CA 1
ATOM 817 C C . GLY A 1 102 ? 0.75 5.637 12.898 1 77.75 102 GLY A C 1
ATOM 818 O O . GLY A 1 102 ? 1.916 5.875 13.219 1 77.75 102 GLY A O 1
ATOM 819 N N . CYS A 1 103 ? 0.071 6.414 12.219 1 82.5 103 CYS A N 1
ATOM 820 C CA . CYS A 1 103 ? 0.494 7.75 11.812 1 82.5 103 CYS A CA 1
ATOM 821 C C . CYS A 1 103 ? 0.611 8.672 13.016 1 82.5 103 CYS A C 1
ATOM 823 O O . CYS A 1 103 ? -0.382 8.945 13.695 1 82.5 103 CYS A O 1
ATOM 825 N N . PRO A 1 104 ? 1.883 9.188 13.383 1 80.38 104 PRO A N 1
ATOM 826 C CA . PRO A 1 104 ? 2.076 10.031 14.562 1 80.38 104 PRO A CA 1
ATOM 827 C C . PRO A 1 104 ? 1.488 11.43 14.383 1 80.38 104 PRO A C 1
ATOM 829 O O . PRO A 1 104 ? 1.188 12.102 15.375 1 80.38 104 PRO A O 1
ATOM 832 N N . HIS A 1 105 ? 1.59 11.906 13.156 1 76.62 105 HIS A N 1
ATOM 833 C CA . HIS A 1 105 ? 1.051 13.234 12.875 1 76.62 105 HIS A CA 1
ATOM 834 C C . HIS A 1 105 ? -0.032 13.172 11.805 1 76.62 105 HIS A C 1
ATOM 836 O O . HIS A 1 105 ? -0.002 12.297 10.938 1 76.62 105 HIS A O 1
ATOM 842 N N . ASN A 1 106 ? -0.983 13.953 11.922 1 73.44 106 ASN A N 1
ATOM 843 C CA . ASN A 1 106 ? -2.074 13.945 10.953 1 73.44 106 ASN A CA 1
ATOM 844 C C . ASN A 1 106 ? -2.037 15.188 10.062 1 73.44 106 ASN A C 1
ATOM 846 O O . ASN A 1 106 ? -2.057 16.312 10.562 1 73.44 106 ASN A O 1
ATOM 850 N N . PRO A 1 107 ? -1.922 14.93 8.82 1 77.81 107 PRO A N 1
ATOM 851 C CA . PRO A 1 107 ? -1.787 13.719 8 1 77.81 107 PRO A CA 1
ATOM 852 C C . PRO A 1 107 ? -0.35 13.211 7.938 1 77.81 107 PRO A C 1
ATOM 854 O O . PRO A 1 107 ? 0.588 13.953 8.227 1 77.81 107 PRO A O 1
ATOM 857 N N . CYS A 1 108 ? -0.182 11.867 7.711 1 83.38 108 CYS A N 1
ATOM 858 C CA . CYS A 1 108 ? 1.12 11.258 7.465 1 83.38 108 CYS A CA 1
ATOM 859 C C . CYS A 1 108 ? 1.217 10.742 6.035 1 83.38 108 CYS A C 1
ATOM 861 O O . CYS A 1 108 ? 0.208 10.352 5.438 1 83.38 108 CYS A O 1
ATOM 863 N N . TRP A 1 109 ? 2.439 10.844 5.566 1 85.94 109 TRP A N 1
ATOM 864 C CA . TRP A 1 109 ? 2.709 10.32 4.234 1 85.94 109 TRP A CA 1
ATOM 865 C C . TRP A 1 109 ? 3.998 9.508 4.219 1 85.94 109 TRP A C 1
ATOM 867 O O . TRP A 1 109 ? 4.922 9.781 4.984 1 85.94 109 TRP A O 1
ATOM 877 N N . ALA A 1 110 ? 4.012 8.516 3.316 1 91.81 110 ALA A N 1
ATOM 878 C CA . ALA A 1 110 ? 5.219 7.707 3.158 1 91.81 110 ALA A CA 1
ATOM 879 C C . ALA A 1 110 ? 5.246 7.023 1.794 1 91.81 110 ALA A C 1
ATOM 881 O O . ALA A 1 110 ? 4.195 6.758 1.205 1 91.81 110 ALA A O 1
ATOM 882 N N . TRP A 1 111 ? 6.426 6.902 1.316 1 94.44 111 TRP A N 1
ATOM 883 C CA . TRP A 1 111 ? 6.594 6.02 0.167 1 94.44 111 TRP A CA 1
ATOM 884 C C . TRP A 1 111 ? 6.645 4.559 0.603 1 94.44 111 TRP A C 1
ATOM 886 O O . TRP A 1 111 ? 7.254 4.23 1.622 1 94.44 111 TRP A O 1
ATOM 896 N N . GLU A 1 112 ? 5.906 3.812 -0.138 1 93.56 112 GLU A N 1
ATOM 897 C CA . GLU A 1 112 ? 5.992 2.369 0.052 1 93.56 112 GLU A CA 1
ATOM 898 C C . GLU A 1 112 ? 6.41 1.666 -1.237 1 93.56 112 GLU A C 1
ATOM 900 O O . GLU A 1 112 ? 6.043 2.1 -2.332 1 93.56 112 GLU A O 1
ATOM 905 N N . GLY A 1 113 ? 7.195 0.661 -1.086 1 91.56 113 GLY A N 1
ATOM 906 C CA . GLY A 1 113 ? 7.605 -0.121 -2.24 1 91.56 113 GLY A CA 1
ATOM 907 C C . GLY A 1 113 ? 8.047 -1.527 -1.881 1 91.56 113 GLY A C 1
ATOM 908 O O . GLY A 1 113 ? 8.086 -1.891 -0.704 1 91.56 113 GLY A O 1
ATOM 909 N N . GLY A 1 114 ? 8.203 -2.252 -2.871 1 91.06 114 GLY A N 1
ATOM 910 C CA . GLY A 1 114 ? 8.68 -3.619 -2.738 1 91.06 114 GLY A CA 1
ATOM 911 C C . GLY A 1 114 ? 8.898 -4.309 -4.07 1 91.06 114 GLY A C 1
ATOM 912 O O . GLY A 1 114 ? 8.945 -3.654 -5.113 1 91.06 114 GLY A O 1
ATOM 913 N N . ALA A 1 115 ? 9.195 -5.547 -3.916 1 90.62 115 ALA A N 1
ATOM 914 C CA . ALA A 1 115 ? 9.367 -6.41 -5.082 1 90.62 115 ALA A CA 1
ATOM 915 C C . ALA A 1 115 ? 8.633 -7.734 -4.898 1 90.62 115 ALA A C 1
ATOM 917 O O . ALA A 1 115 ? 8.57 -8.273 -3.791 1 90.62 115 ALA A O 1
ATOM 918 N N . TYR A 1 116 ? 8.055 -8.148 -5.953 1 88.81 116 TYR A N 1
ATOM 919 C CA . TYR A 1 116 ? 7.445 -9.469 -5.895 1 88.81 116 TYR A CA 1
ATOM 920 C C . TYR A 1 116 ? 8.508 -10.562 -5.852 1 88.81 116 TYR A C 1
ATOM 922 O O . TYR A 1 116 ? 9.539 -10.453 -6.516 1 88.81 116 TYR A O 1
ATOM 930 N N . PRO A 1 117 ? 8.117 -11.57 -4.984 1 78.88 117 PRO A N 1
ATOM 931 C CA . PRO A 1 117 ? 9.062 -12.688 -4.992 1 78.88 117 PRO A CA 1
ATOM 932 C C . PRO A 1 117 ? 9.156 -13.375 -6.355 1 78.88 117 PRO A C 1
ATOM 934 O O . PRO A 1 117 ? 8.18 -13.414 -7.098 1 78.88 117 PRO A O 1
ATOM 937 N N . GLY A 1 118 ? 10.391 -13.57 -6.898 1 66.81 118 GLY A N 1
ATOM 938 C CA . GLY A 1 118 ? 10.617 -14.297 -8.141 1 66.81 118 GLY A CA 1
ATOM 939 C C . GLY A 1 118 ? 10.125 -15.734 -8.094 1 66.81 118 GLY A C 1
ATOM 940 O O . GLY A 1 118 ? 9.922 -16.281 -7.008 1 66.81 118 GLY A O 1
ATOM 941 N N . THR B 1 1 ? -26.219 3.656 -33.406 1 26.59 1 THR B N 1
ATOM 942 C CA . THR B 1 1 ? -26.562 2.398 -32.781 1 26.59 1 THR B CA 1
ATOM 943 C C . THR B 1 1 ? -26.422 2.523 -31.25 1 26.59 1 THR B C 1
ATOM 945 O O . THR B 1 1 ? -25.688 3.379 -30.766 1 26.59 1 THR B O 1
ATOM 948 N N . PRO B 1 2 ? -27.516 1.928 -30.406 1 30.86 2 PRO B N 1
ATOM 949 C CA . PRO B 1 2 ? -27.719 2.035 -28.953 1 30.86 2 PRO B CA 1
ATOM 950 C C . PRO B 1 2 ? -26.438 1.752 -28.172 1 30.86 2 PRO B C 1
ATOM 952 O O . PRO B 1 2 ? -26.469 1.64 -26.938 1 30.86 2 PRO B O 1
ATOM 955 N N . TYR B 1 3 ? -25.484 1.136 -28.812 1 29 3 TYR B N 1
ATOM 956 C CA . TYR B 1 3 ? -24.203 0.724 -28.25 1 29 3 TYR B CA 1
ATOM 957 C C . TYR B 1 3 ? -23.469 1.906 -27.625 1 29 3 TYR B C 1
ATOM 959 O O . TYR B 1 3 ? -22.547 1.722 -26.828 1 29 3 TYR B O 1
ATOM 967 N N . GLU B 1 4 ? -23.625 3.111 -28.078 1 29.75 4 GLU B N 1
ATOM 968 C CA . GLU B 1 4 ? -22.828 4.277 -27.703 1 29.75 4 GLU B CA 1
ATOM 969 C C . GLU B 1 4 ? -23.094 4.688 -26.25 1 29.75 4 GLU B C 1
ATOM 971 O O . GLU B 1 4 ? -22.219 5.25 -25.594 1 29.75 4 GLU B O 1
ATOM 976 N N . ALA B 1 5 ? -24.297 4.578 -25.828 1 33.16 5 ALA B N 1
ATOM 977 C CA . ALA B 1 5 ? -24.781 5.277 -24.641 1 33.16 5 ALA B CA 1
ATOM 978 C C . ALA B 1 5 ? -24.141 4.719 -23.375 1 33.16 5 ALA B C 1
ATOM 980 O O . ALA B 1 5 ? -23.891 5.461 -22.422 1 33.16 5 ALA B O 1
ATOM 981 N N . SER B 1 6 ? -23.984 3.375 -23.312 1 29.58 6 SER B N 1
ATOM 982 C CA . SER B 1 6 ? -23.734 2.695 -22.047 1 29.58 6 SER B CA 1
ATOM 983 C C . SER B 1 6 ? -22.328 2.986 -21.531 1 29.58 6 SER B C 1
ATOM 985 O O . SER B 1 6 ? -21.922 2.479 -20.469 1 29.58 6 SER B O 1
ATOM 987 N N . GLN B 1 7 ? -21.438 3.555 -22.391 1 27.98 7 GLN B N 1
ATOM 988 C CA . GLN B 1 7 ? -20.047 3.801 -22.016 1 27.98 7 GLN B CA 1
ATOM 989 C C . GLN B 1 7 ? -19.953 4.801 -20.859 1 27.98 7 GLN B C 1
ATOM 991 O O . GLN B 1 7 ? -18.906 4.938 -20.234 1 27.98 7 GLN B O 1
ATOM 996 N N . VAL B 1 8 ? -20.922 5.672 -20.641 1 28.33 8 VAL B N 1
ATOM 997 C CA . VAL B 1 8 ? -20.875 6.848 -19.781 1 28.33 8 VAL B CA 1
ATOM 998 C C . VAL B 1 8 ? -20.844 6.414 -18.312 1 28.33 8 VAL B C 1
ATOM 1000 O O . VAL B 1 8 ? -20.172 7.047 -17.5 1 28.33 8 VAL B O 1
ATOM 1003 N N . LEU B 1 9 ? -21.422 5.289 -17.906 1 29.28 9 LEU B N 1
ATOM 1004 C CA . LEU B 1 9 ? -21.703 5.02 -16.5 1 29.28 9 LEU B CA 1
ATOM 1005 C C . LEU B 1 9 ? -20.422 4.664 -15.75 1 29.28 9 LEU B C 1
ATOM 1007 O O . LEU B 1 9 ? -20.359 4.82 -14.523 1 29.28 9 LEU B O 1
ATOM 1011 N N . GLY B 1 10 ? -19.484 4.059 -16.391 1 32.25 10 GLY B N 1
ATOM 1012 C CA . GLY B 1 10 ? -18.281 3.58 -15.727 1 32.25 10 GLY B CA 1
ATOM 1013 C C . GLY B 1 10 ? -17.438 4.695 -15.117 1 32.25 10 GLY B C 1
ATOM 1014 O O . GLY B 1 10 ? -16.438 4.434 -14.469 1 32.25 10 GLY B O 1
ATOM 1015 N N . SER B 1 11 ? -17.484 5.961 -15.586 1 31.77 11 SER B N 1
ATOM 1016 C CA . SER B 1 11 ? -16.75 7.125 -15.102 1 31.77 11 SER B CA 1
ATOM 1017 C C . SER B 1 11 ? -17.109 7.441 -13.656 1 31.77 11 SER B C 1
ATOM 1019 O O . SER B 1 11 ? -16.328 8.047 -12.93 1 31.77 11 SER B O 1
ATOM 1021 N N . LEU B 1 12 ? -18.25 7.094 -13.172 1 31.34 12 LEU B N 1
ATOM 1022 C CA . LEU B 1 12 ? -18.734 7.602 -11.891 1 31.34 12 LEU B CA 1
ATOM 1023 C C . LEU B 1 12 ? -18.047 6.898 -10.727 1 31.34 12 LEU B C 1
ATOM 1025 O O . LEU B 1 12 ? -17.922 7.469 -9.641 1 31.34 12 LEU B O 1
ATOM 1029 N N . LEU B 1 13 ? -17.75 5.672 -10.812 1 31.73 13 LEU B N 1
ATOM 1030 C CA . LEU B 1 13 ? -17.25 5 -9.625 1 31.73 13 LEU B CA 1
ATOM 1031 C C . LEU B 1 13 ? -15.867 5.539 -9.242 1 31.73 13 LEU B C 1
ATOM 1033 O O . LEU B 1 13 ? -15.383 5.281 -8.141 1 31.73 13 LEU B O 1
ATOM 1037 N N . SER B 1 14 ? -14.984 6.078 -10.109 1 33.75 14 SER B N 1
ATOM 1038 C CA . SER B 1 14 ? -13.797 6.816 -9.695 1 33.75 14 SER B CA 1
ATOM 1039 C C . SER B 1 14 ? -14.164 7.992 -8.797 1 33.75 14 SER B C 1
ATOM 1041 O O . SER B 1 14 ? -13.312 8.508 -8.062 1 33.75 14 SER B O 1
ATOM 1043 N N . LEU B 1 15 ? -15.336 8.594 -8.844 1 33.12 15 LEU B N 1
ATOM 1044 C CA . LEU B 1 15 ? -15.82 9.734 -8.078 1 33.12 15 LEU B CA 1
ATOM 1045 C C . LEU B 1 15 ? -16.078 9.344 -6.625 1 33.12 15 LEU B C 1
ATOM 1047 O O . LEU B 1 15 ? -16.359 10.203 -5.785 1 33.12 15 LEU B O 1
ATOM 1051 N N . SER B 1 16 ? -16.562 8.195 -6.312 1 33.56 16 SER B N 1
ATOM 1052 C CA . SER B 1 16 ? -17.062 7.969 -4.961 1 33.56 16 SER B CA 1
ATOM 1053 C C . SER B 1 16 ? -15.961 8.148 -3.92 1 33.56 16 SER B C 1
ATOM 1055 O O . SER B 1 16 ? -16.156 7.82 -2.746 1 33.56 16 SER B O 1
ATOM 1057 N N . ARG B 1 17 ? -14.695 8.141 -4.188 1 37.06 17 ARG B N 1
ATOM 1058 C CA . ARG B 1 17 ? -13.844 8.789 -3.197 1 37.06 17 ARG B CA 1
ATOM 1059 C C . ARG B 1 17 ? -14.43 10.133 -2.766 1 37.06 17 ARG B C 1
ATOM 1061 O O . ARG B 1 17 ? -13.781 10.891 -2.045 1 37.06 17 ARG B O 1
ATOM 1068 N N . LEU B 1 18 ? -15.445 10.75 -3.385 1 33.72 18 LEU B N 1
ATOM 1069 C CA . LEU B 1 18 ? -16.062 12.023 -3.033 1 33.72 18 LEU B CA 1
ATOM 1070 C C . LEU B 1 18 ? -16.656 11.977 -1.635 1 33.72 18 LEU B C 1
ATOM 1072 O O . LEU B 1 18 ? -16.625 12.961 -0.895 1 33.72 18 LEU B O 1
ATOM 1076 N N . SER B 1 19 ? -17.844 11.367 -1.324 1 33.31 19 SER B N 1
ATOM 1077 C CA . SER B 1 19 ? -18.906 11.945 -0.494 1 33.31 19 SER B CA 1
ATOM 1078 C C . SER B 1 19 ? -18.391 12.266 0.905 1 33.31 19 SER B C 1
ATOM 1080 O O . SER B 1 19 ? -19 13.055 1.631 1 33.31 19 SER B O 1
ATOM 1082 N N . SER B 1 20 ? -18.141 11.43 2.018 1 36.09 20 SER B N 1
ATOM 1083 C CA . SER B 1 20 ? -18.297 12.117 3.291 1 36.09 20 SER B CA 1
ATOM 1084 C C . SER B 1 20 ? -17.469 13.398 3.34 1 36.09 20 SER B C 1
ATOM 1086 O O . SER B 1 20 ? -16.531 13.562 2.561 1 36.09 20 SER B O 1
ATOM 1088 N N . GLY B 1 21 ? -17.656 14.508 4.242 1 39.06 21 GLY B N 1
ATOM 1089 C CA . GLY B 1 21 ? -16.953 15.773 4.336 1 39.06 21 GLY B CA 1
ATOM 1090 C C . GLY B 1 21 ? -15.508 15.672 3.871 1 39.06 21 GLY B C 1
ATOM 1091 O O . GLY B 1 21 ? -14.711 16.578 4.105 1 39.06 21 GLY B O 1
ATOM 1092 N N . GLN B 1 22 ? -14.93 14.508 3.715 1 42.84 22 GLN B N 1
ATOM 1093 C CA . GLN B 1 22 ? -13.516 14.336 3.414 1 42.84 22 GLN B CA 1
ATOM 1094 C C . GLN B 1 22 ? -13.203 14.742 1.976 1 42.84 22 GLN B C 1
ATOM 1096 O O . GLN B 1 22 ? -13.695 14.125 1.03 1 42.84 22 GLN B O 1
ATOM 1101 N N . GLU B 1 23 ? -13.195 15.992 1.676 1 47.72 23 GLU B N 1
ATOM 1102 C CA . GLU B 1 23 ? -12.656 16.516 0.429 1 47.72 23 GLU B CA 1
ATOM 1103 C C . GLU B 1 23 ? -11.703 15.523 -0.228 1 47.72 23 GLU B C 1
ATOM 1105 O O . GLU B 1 23 ? -10.805 15 0.424 1 47.72 23 GLU B O 1
ATOM 1110 N N . ALA B 1 24 ? -12.141 14.805 -1.244 1 51.19 24 ALA B N 1
ATOM 1111 C CA . ALA B 1 24 ? -11.492 13.797 -2.08 1 51.19 24 ALA B CA 1
ATOM 1112 C C . ALA B 1 24 ? -10.047 14.18 -2.369 1 51.19 24 ALA B C 1
ATOM 1114 O O . ALA B 1 24 ? -9.773 15.258 -2.906 1 51.19 24 ALA B O 1
ATOM 1115 N N . HIS B 1 25 ? -9.148 14 -1.515 1 62.5 25 HIS B N 1
ATOM 1116 C CA . HIS B 1 25 ? -7.734 14.188 -1.815 1 62.5 25 HIS B CA 1
ATOM 1117 C C . HIS B 1 25 ? -7.348 13.477 -3.107 1 62.5 25 HIS B C 1
ATOM 1119 O O . HIS B 1 25 ? -7.926 12.438 -3.449 1 62.5 25 HIS B O 1
ATOM 1125 N N . MET B 1 26 ? -6.961 14.359 -4.137 1 75.69 26 MET B N 1
ATOM 1126 C CA . MET B 1 26 ? -6.367 13.734 -5.312 1 75.69 26 MET B CA 1
ATOM 1127 C C . MET B 1 26 ? -4.906 13.375 -5.055 1 75.69 26 MET B C 1
ATOM 1129 O O . MET B 1 26 ? -4.129 14.219 -4.602 1 75.69 26 MET B O 1
ATOM 1133 N N . VAL B 1 27 ? -4.582 12.133 -4.988 1 85.12 27 VAL B N 1
ATOM 1134 C CA . VAL B 1 27 ? -3.203 11.664 -4.914 1 85.12 27 VAL B CA 1
ATOM 1135 C C . VAL B 1 27 ? -2.766 11.117 -6.27 1 85.12 27 VAL B C 1
ATOM 1137 O O . VAL B 1 27 ? -3.455 10.289 -6.863 1 85.12 27 VAL B O 1
ATOM 1140 N N . THR B 1 28 ? -1.648 11.719 -6.82 1 90.81 28 THR B N 1
ATOM 1141 C CA . THR B 1 28 ? -1.114 11.242 -8.094 1 90.81 28 THR B CA 1
ATOM 1142 C C . THR B 1 28 ? 0.364 10.883 -7.957 1 90.81 28 THR B C 1
ATOM 1144 O O . THR B 1 28 ? 1.115 11.586 -7.273 1 90.81 28 THR B O 1
ATOM 1147 N N . VAL B 1 29 ? 0.739 9.812 -8.648 1 95.44 29 VAL B N 1
ATOM 1148 C CA . VAL B 1 29 ? 2.135 9.391 -8.688 1 95.44 29 VAL B CA 1
ATOM 1149 C C . VAL B 1 29 ? 2.625 9.344 -10.133 1 95.44 29 VAL B C 1
ATOM 1151 O O . VAL B 1 29 ? 2.008 8.703 -10.984 1 95.44 29 VAL B O 1
ATOM 1154 N N . PHE B 1 30 ? 3.748 10.062 -10.375 1 96.69 30 PHE B N 1
ATOM 1155 C CA . PHE B 1 30 ? 4.266 10.109 -11.734 1 96.69 30 PHE B CA 1
ATOM 1156 C C . PHE B 1 30 ? 5.766 10.398 -11.734 1 96.69 30 PHE B C 1
ATOM 1158 O O . PHE B 1 30 ? 6.293 10.961 -10.781 1 96.69 30 PHE B O 1
ATOM 1165 N N . PRO B 1 31 ? 6.434 9.93 -12.797 1 97.88 31 PRO B N 1
ATOM 1166 C CA . PRO B 1 31 ? 7.875 10.188 -12.852 1 97.88 31 PRO B CA 1
ATOM 1167 C C . PRO B 1 31 ? 8.203 11.617 -13.289 1 97.88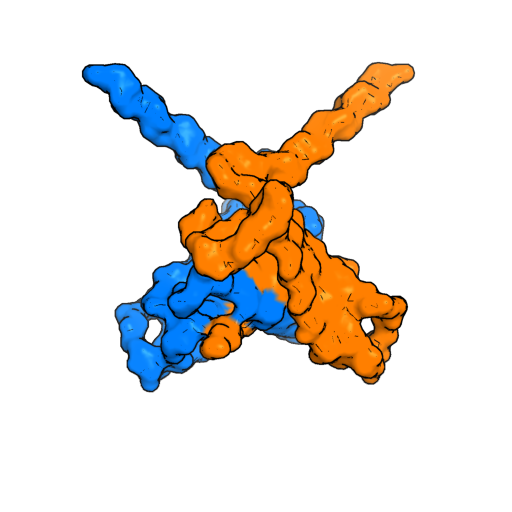 31 PRO B C 1
ATOM 1169 O O . PRO B 1 31 ? 7.434 12.227 -14.039 1 97.88 31 PRO B O 1
ATOM 1172 N N . ARG B 1 32 ? 9.289 12.102 -12.742 1 97.81 32 ARG B N 1
ATOM 1173 C CA . ARG B 1 32 ? 9.75 13.438 -13.117 1 97.81 32 ARG B CA 1
ATOM 1174 C C . ARG B 1 32 ? 10.086 13.5 -14.602 1 97.81 32 ARG B C 1
ATOM 1176 O O . ARG B 1 32 ? 9.961 14.555 -15.227 1 97.81 32 ARG B O 1
ATOM 1183 N N . GLY B 1 33 ? 10.484 12.312 -15.18 1 96.56 33 GLY B N 1
ATOM 1184 C CA . GLY B 1 33 ? 10.812 12.125 -16.578 1 96.56 33 GLY B CA 1
ATOM 1185 C C . GLY B 1 33 ? 10.648 10.695 -17.047 1 96.56 33 GLY B C 1
ATOM 1186 O O . GLY B 1 33 ? 10.211 9.828 -16.281 1 96.56 33 GLY B O 1
ATOM 1187 N N . PRO B 1 34 ? 10.938 10.523 -18.375 1 96.31 34 PRO B N 1
ATOM 1188 C CA . PRO B 1 34 ? 10.867 9.133 -18.844 1 96.31 34 PRO B CA 1
ATOM 1189 C C . PRO B 1 34 ? 11.695 8.18 -17.984 1 96.31 34 PRO B C 1
ATOM 1191 O O . PRO B 1 34 ? 12.859 8.469 -17.672 1 96.31 34 PRO B O 1
ATOM 1194 N N . VAL B 1 35 ? 11.148 7.078 -17.688 1 96.5 35 VAL B N 1
ATOM 1195 C CA . VAL B 1 35 ? 11.805 6.148 -16.766 1 96.5 35 VAL B CA 1
ATOM 1196 C C . VAL B 1 35 ? 12.695 5.188 -17.562 1 96.5 35 VAL B C 1
ATOM 1198 O O . VAL B 1 35 ? 12.266 4.617 -18.562 1 96.5 35 VAL B O 1
ATOM 1201 N N . GLU B 1 36 ? 13.938 5.012 -17.094 1 95.19 36 GLU B N 1
ATOM 1202 C CA . GLU B 1 36 ? 14.852 4.012 -17.641 1 95.19 36 GLU B CA 1
ATOM 1203 C C . GLU B 1 36 ? 15.18 2.943 -16.609 1 95.19 36 GLU B C 1
ATOM 1205 O O . GLU B 1 36 ? 15.656 3.26 -15.516 1 95.19 36 GLU B O 1
ATOM 1210 N N . LEU B 1 37 ? 14.93 1.69 -17.031 1 92.5 37 LEU B N 1
ATOM 1211 C CA . LEU B 1 37 ? 15.211 0.593 -16.109 1 92.5 37 LEU B CA 1
ATOM 1212 C C . LEU B 1 37 ? 16.703 0.53 -15.781 1 92.5 37 LEU B C 1
ATOM 1214 O O . LEU B 1 37 ? 17.547 0.71 -16.656 1 92.5 37 LEU B O 1
ATOM 1218 N N . GLY B 1 38 ? 17 0.29 -14.516 1 93.44 38 GLY B N 1
ATOM 1219 C CA . GLY B 1 38 ? 18.375 0.134 -14.086 1 93.44 38 GLY B CA 1
ATOM 1220 C C . GLY B 1 38 ? 19.109 1.453 -13.945 1 93.44 38 GLY B C 1
ATOM 1221 O O . GLY B 1 38 ? 20.312 1.475 -13.648 1 93.44 38 GLY B O 1
ATOM 1222 N N . GLU B 1 39 ? 18.531 2.533 -14.18 1 96.5 39 GLU B N 1
ATOM 1223 C CA . GLU B 1 39 ? 19.125 3.861 -14.062 1 96.5 39 GLU B CA 1
ATOM 1224 C C . GLU B 1 39 ? 18.422 4.684 -12.977 1 96.5 39 GLU B C 1
ATOM 1226 O O . GLU B 1 39 ? 17.281 4.391 -12.609 1 96.5 39 GLU B O 1
ATOM 1231 N N . PRO B 1 40 ? 19.156 5.703 -12.422 1 97.19 40 PRO B N 1
ATOM 1232 C CA . PRO B 1 40 ? 18.484 6.578 -11.453 1 97.19 40 PRO B CA 1
ATOM 1233 C C . PRO B 1 40 ? 17.344 7.379 -12.07 1 97.19 40 PRO B C 1
ATOM 1235 O O . PRO B 1 40 ? 17.5 7.949 -13.148 1 97.19 40 PRO B O 1
ATOM 1238 N N . ASN B 1 41 ? 16.203 7.332 -11.406 1 98.06 41 ASN B N 1
ATOM 1239 C CA . ASN B 1 41 ? 15 8.086 -11.758 1 98.06 41 ASN B CA 1
ATOM 1240 C C . ASN B 1 41 ? 14.383 8.758 -10.531 1 98.06 41 ASN B C 1
ATOM 1242 O O . ASN B 1 41 ? 14.898 8.625 -9.422 1 98.06 41 ASN B O 1
ATOM 1246 N N . VAL B 1 42 ? 13.398 9.594 -10.727 1 98.44 42 VAL B N 1
ATOM 1247 C CA . VAL B 1 42 ? 12.688 10.219 -9.617 1 98.44 42 VAL B CA 1
ATOM 1248 C C . VAL B 1 42 ? 11.18 10.062 -9.812 1 98.44 42 VAL B C 1
ATOM 1250 O O . VAL B 1 42 ? 10.648 10.422 -10.867 1 98.44 42 VAL B O 1
ATOM 1253 N N . LEU B 1 43 ? 10.562 9.508 -8.844 1 97.44 43 LEU B N 1
ATOM 1254 C CA . LEU B 1 43 ? 9.109 9.461 -8.797 1 97.44 43 LEU B CA 1
ATOM 1255 C C . LEU B 1 43 ? 8.555 10.586 -7.922 1 97.44 43 LEU B C 1
ATOM 1257 O O . LEU B 1 43 ? 9.141 10.914 -6.887 1 97.44 43 LEU B O 1
ATOM 1261 N N . ILE B 1 44 ? 7.434 11.141 -8.305 1 96.81 44 ILE B N 1
ATOM 1262 C CA . ILE B 1 44 ? 6.82 12.25 -7.574 1 96.81 44 ILE B CA 1
ATOM 1263 C C . ILE B 1 44 ? 5.43 11.844 -7.094 1 96.81 44 ILE B C 1
ATOM 1265 O O . ILE B 1 44 ? 4.633 11.297 -7.867 1 96.81 44 ILE B O 1
ATOM 1269 N N . CYS B 1 45 ? 5.172 11.992 -5.863 1 94.56 45 CYS B N 1
ATOM 1270 C CA . CYS B 1 45 ? 3.826 11.93 -5.305 1 94.56 45 CYS B CA 1
ATOM 1271 C C . CYS B 1 45 ? 3.279 13.32 -5.031 1 94.56 45 CYS B C 1
ATOM 1273 O O . CYS B 1 45 ? 3.889 14.102 -4.293 1 94.56 45 CYS B O 1
ATOM 1275 N N . PHE B 1 46 ? 2.172 13.539 -5.629 1 89.62 46 PHE B N 1
ATOM 1276 C CA . PHE B 1 46 ? 1.529 14.836 -5.477 1 89.62 46 PHE B CA 1
ATOM 1277 C C . PHE B 1 46 ? 0.178 14.695 -4.785 1 89.62 46 PHE B C 1
ATOM 1279 O O . PHE B 1 46 ? -0.706 13.992 -5.277 1 89.62 46 PHE B O 1
ATOM 1286 N N . VAL B 1 47 ? 0.03 15.273 -3.611 1 84.31 47 VAL B N 1
ATOM 1287 C CA . VAL B 1 47 ? -1.229 15.281 -2.875 1 84.31 47 VAL B CA 1
ATOM 1288 C C . VAL B 1 47 ? -1.84 16.688 -2.91 1 84.31 47 VAL B C 1
ATOM 1290 O O . VAL B 1 47 ? -1.187 17.656 -2.539 1 84.31 47 VAL B O 1
ATOM 1293 N N . ASP B 1 48 ? -3 16.578 -3.449 1 76.5 48 ASP B N 1
ATOM 1294 C CA . ASP B 1 48 ? -3.684 17.875 -3.562 1 76.5 48 ASP B CA 1
ATOM 1295 C C . ASP B 1 48 ? -4.934 17.906 -2.686 1 76.5 48 ASP B C 1
ATOM 1297 O O . ASP B 1 48 ? -5.57 16.875 -2.459 1 76.5 48 ASP B O 1
ATOM 1301 N N . LYS B 1 49 ? -5.367 19.156 -2.342 1 70.31 49 LYS B N 1
ATOM 1302 C CA . LYS B 1 49 ? -6.613 19.5 -1.663 1 70.31 49 LYS B CA 1
ATOM 1303 C C . LYS B 1 49 ? -6.762 18.719 -0.359 1 70.31 49 LYS B C 1
ATOM 1305 O O . LYS B 1 49 ? -7.836 18.188 -0.068 1 70.31 49 LYS B O 1
ATOM 1310 N N . PHE B 1 50 ? -5.488 18.406 0.148 1 60.84 50 PHE B N 1
ATOM 1311 C CA . PHE B 1 50 ? -5.609 17.797 1.464 1 60.84 50 PHE B CA 1
ATOM 1312 C C . PHE B 1 50 ? -6.09 18.812 2.494 1 60.84 50 PHE B C 1
ATOM 1314 O O . PHE B 1 50 ? -5.625 19.953 2.512 1 60.84 50 PHE B O 1
ATOM 1321 N N . PHE B 1 51 ? -7.258 18.797 2.662 1 53.66 51 PHE B N 1
ATOM 1322 C CA . PHE B 1 51 ? -7.719 19.734 3.67 1 53.66 51 PHE B CA 1
ATOM 1323 C C . PHE B 1 51 ? -6.887 19.625 4.941 1 53.66 51 PHE B C 1
ATOM 1325 O O . PHE B 1 51 ? -6.781 18.547 5.523 1 53.66 51 PHE B O 1
ATOM 1332 N N . PRO B 1 52 ? -5.711 20.359 4.918 1 49.66 52 PRO B N 1
ATOM 1333 C CA . PRO B 1 52 ? -4.906 20.297 6.141 1 49.66 52 PRO B CA 1
ATOM 1334 C C . PRO B 1 52 ? -5.754 20.344 7.41 1 49.66 52 PRO B C 1
ATOM 1336 O O . PRO B 1 52 ? -6.859 20.891 7.395 1 49.66 52 PRO B O 1
ATOM 1339 N N . PRO B 1 53 ? -5.414 19.5 8.336 1 47.22 53 PRO B N 1
ATOM 1340 C CA . PRO B 1 53 ? -5.898 19.969 9.641 1 47.22 53 PRO B CA 1
ATOM 1341 C C . PRO B 1 53 ? -5.598 21.438 9.891 1 47.22 53 PRO B C 1
ATOM 1343 O O . PRO B 1 53 ? -4.848 22.062 9.133 1 47.22 53 PRO B O 1
ATOM 1346 N N . THR B 1 54 ? -5.656 21.828 11.242 1 45.12 54 THR B N 1
ATOM 1347 C CA . THR B 1 54 ? -5.754 23.062 12 1 45.12 54 THR B CA 1
ATOM 1348 C C . THR B 1 54 ? -4.613 24.016 11.641 1 45.12 54 THR B C 1
ATOM 1350 O O . THR B 1 54 ? -4.801 25.234 11.594 1 45.12 54 THR B O 1
ATOM 1353 N N . ASP B 1 55 ? -3.295 23.547 11.758 1 43.69 55 ASP B N 1
ATOM 1354 C CA . ASP B 1 55 ? -2.297 24.594 11.898 1 43.69 55 ASP B CA 1
ATOM 1355 C C . ASP B 1 55 ? -1.804 25.078 10.539 1 43.69 55 ASP B C 1
ATOM 1357 O O . ASP B 1 55 ? -0.793 25.781 10.445 1 43.69 55 ASP B O 1
ATOM 1361 N N . PHE B 1 56 ? -2.184 24.469 9.383 1 47.12 56 PHE B N 1
ATOM 1362 C CA . PHE B 1 56 ? -1.562 25 8.172 1 47.12 56 PHE B CA 1
ATOM 1363 C C . PHE B 1 56 ? -2.402 26.109 7.578 1 47.12 56 PHE B C 1
ATOM 1365 O O . PHE B 1 56 ? -3.617 26.172 7.781 1 47.12 56 PHE B O 1
ATOM 1372 N N . TYR B 1 57 ? -1.695 27.141 7.238 1 47.69 57 TYR B N 1
ATOM 1373 C CA . TYR B 1 57 ? -2.273 28.375 6.723 1 47.69 57 TYR B CA 1
ATOM 1374 C C . TYR B 1 57 ? -3.16 28.109 5.512 1 47.69 57 TYR B C 1
ATOM 1376 O O . TYR B 1 57 ? -2.709 27.516 4.527 1 47.69 57 TYR B O 1
ATOM 1384 N N . PRO B 1 58 ? -4.344 28.125 5.715 1 49.84 58 PRO B N 1
ATOM 1385 C CA . PRO B 1 58 ? -5.379 28 4.688 1 49.84 58 PRO B CA 1
ATOM 1386 C C . PRO B 1 58 ? -5.078 28.828 3.438 1 49.84 58 PRO B C 1
ATOM 1388 O O . PRO B 1 58 ? -4.48 29.891 3.535 1 49.84 58 PRO B O 1
ATOM 1391 N N . ARG B 1 59 ? -4.551 28.141 2.295 1 54.66 59 ARG B N 1
ATOM 1392 C CA . ARG B 1 59 ? -4.688 29 1.121 1 54.66 59 ARG B CA 1
ATOM 1393 C C . ARG B 1 59 ? -6.102 29.562 1.017 1 54.66 59 ARG B C 1
ATOM 1395 O O . ARG B 1 59 ? -6.992 29.156 1.766 1 54.66 59 ARG B O 1
ATOM 1402 N N . GLN B 1 60 ? -6.102 30.531 0.251 1 58 60 GLN B N 1
ATOM 1403 C CA . GLN B 1 60 ? -7.406 31.156 0.111 1 58 60 GLN B CA 1
ATOM 1404 C C . GLN B 1 60 ? -8.508 30.109 -0.049 1 58 60 GLN B C 1
ATOM 1406 O O . GLN B 1 60 ? -9.602 30.266 0.504 1 58 60 GLN B O 1
ATOM 1411 N N . ASP B 1 61 ? -8.117 28.953 -0.811 1 55.81 61 ASP B N 1
ATOM 1412 C CA . ASP B 1 61 ? -9.172 27.953 -0.981 1 55.81 61 ASP B CA 1
ATOM 1413 C C . ASP B 1 61 ? -8.984 26.797 -0.002 1 55.81 61 ASP B C 1
ATOM 1415 O O . ASP B 1 61 ? -9.711 25.797 -0.063 1 55.81 61 ASP B O 1
ATOM 1419 N N . ASN B 1 62 ? -8.258 26.938 0.953 1 58.41 62 ASN B N 1
ATOM 1420 C CA . ASN B 1 62 ? -8.008 25.938 1.998 1 58.41 62 ASN B CA 1
ATOM 1421 C C . ASN B 1 62 ? -7.457 24.641 1.421 1 58.41 62 ASN B C 1
ATOM 1423 O O . ASN B 1 62 ? -7.719 23.562 1.95 1 58.41 62 ASN B O 1
ATOM 1427 N N . SER B 1 63 ? -6.902 24.891 0.05 1 61.03 63 SER B N 1
ATOM 1428 C CA . SER B 1 63 ? -6.352 23.672 -0.535 1 61.03 63 SER B CA 1
ATOM 1429 C C . SER B 1 63 ? -4.898 23.469 -0.118 1 61.03 63 SER B C 1
ATOM 1431 O O . SER B 1 63 ? -4.18 24.422 0.139 1 61.03 63 SER B O 1
ATOM 1433 N N . PHE B 1 64 ? -4.449 22.391 0.44 1 68.75 64 PHE B N 1
ATOM 1434 C CA . PHE B 1 64 ? -3.092 21.969 0.773 1 68.75 64 PHE B CA 1
ATOM 1435 C C . PHE B 1 64 ? -2.537 21.031 -0.292 1 68.75 64 PHE B C 1
ATOM 1437 O O . PHE B 1 64 ? -3.285 20.281 -0.909 1 68.75 64 PHE B O 1
ATOM 1444 N N . ARG B 1 65 ? -1.264 21.469 -0.862 1 79.62 65 ARG B N 1
ATOM 1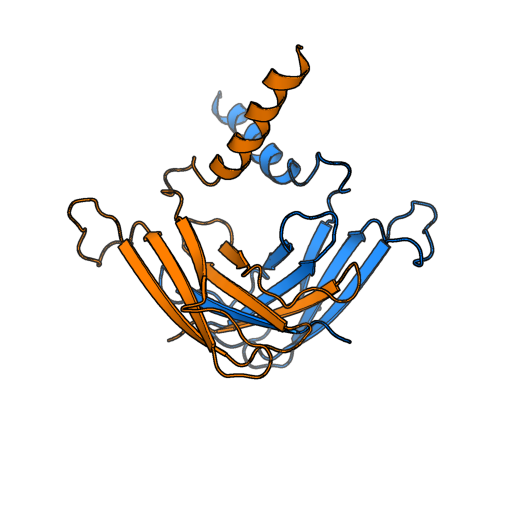445 C CA . ARG B 1 65 ? -0.585 20.578 -1.794 1 79.62 65 ARG B CA 1
ATOM 1446 C C . ARG B 1 65 ? 0.75 20.109 -1.227 1 79.62 65 ARG B C 1
ATOM 1448 O O . ARG B 1 65 ? 1.452 20.875 -0.561 1 79.62 65 ARG B O 1
ATOM 1455 N N . LYS B 1 66 ? 0.994 18.922 -1.396 1 83.19 66 LYS B N 1
ATOM 1456 C CA . LYS B 1 66 ? 2.254 18.344 -0.945 1 83.19 66 LYS B CA 1
ATOM 1457 C C . LYS B 1 66 ? 2.908 17.516 -2.055 1 83.19 66 LYS B C 1
ATOM 1459 O O . LYS B 1 66 ? 2.225 16.812 -2.795 1 83.19 66 LYS B O 1
ATOM 1464 N N . PHE B 1 67 ? 4.254 17.859 -2.238 1 89.62 67 PHE B N 1
ATOM 1465 C CA . PHE B 1 67 ? 5.074 17.047 -3.129 1 89.62 67 PHE B CA 1
ATOM 1466 C C . PHE B 1 67 ? 6.066 16.203 -2.334 1 89.62 67 PHE B C 1
ATOM 1468 O O . PHE B 1 67 ? 6.715 16.703 -1.414 1 89.62 67 PHE B O 1
ATOM 1475 N N . SER B 1 68 ? 6.078 14.969 -2.619 1 92.06 68 SER B N 1
ATOM 1476 C CA . SER B 1 68 ? 7.113 14.07 -2.107 1 92.06 68 SER B CA 1
ATOM 1477 C C . SER B 1 68 ? 7.895 13.422 -3.246 1 92.06 68 SER B C 1
ATOM 1479 O O . SER B 1 68 ? 7.312 13.039 -4.262 1 92.06 68 SER B O 1
ATOM 1481 N N . TYR B 1 69 ? 9.195 13.312 -3.045 1 96.31 69 TYR B N 1
ATOM 1482 C CA . TYR B 1 69 ? 10.078 12.805 -4.086 1 96.31 69 TYR B CA 1
ATOM 1483 C C . TYR B 1 69 ? 10.758 11.508 -3.645 1 96.31 69 TYR B C 1
ATOM 1485 O O . TYR B 1 69 ? 11.211 11.398 -2.502 1 96.31 69 TYR B O 1
ATOM 1493 N N . LEU B 1 70 ? 10.828 10.57 -4.656 1 96.94 70 LEU B N 1
ATOM 1494 C CA . LEU B 1 70 ? 11.5 9.305 -4.383 1 96.94 70 LEU B CA 1
ATOM 1495 C C . LEU B 1 70 ? 12.539 9 -5.457 1 96.94 70 LEU B C 1
ATOM 1497 O O . LEU B 1 70 ? 12.195 8.531 -6.543 1 96.94 70 LEU B O 1
ATOM 1501 N N . PRO B 1 71 ? 13.805 9.273 -5.152 1 97.69 71 PRO B N 1
ATOM 1502 C CA . PRO B 1 71 ? 14.828 8.703 -6.031 1 97.69 71 PRO B CA 1
ATOM 1503 C C . PRO B 1 71 ? 14.844 7.176 -6.004 1 97.69 71 PRO B C 1
ATOM 1505 O O . PRO B 1 71 ? 14.75 6.574 -4.93 1 97.69 71 PRO B O 1
ATOM 1508 N N . PHE B 1 72 ? 14.938 6.551 -7.207 1 95.75 72 PHE B N 1
ATOM 1509 C CA . PHE B 1 72 ? 14.852 5.094 -7.215 1 95.75 72 PHE B CA 1
ATOM 1510 C C . PHE B 1 72 ? 15.555 4.516 -8.438 1 95.75 72 PHE B C 1
ATOM 1512 O O . PHE B 1 72 ? 15.805 5.23 -9.414 1 95.75 72 PHE B O 1
ATOM 1519 N N . LEU B 1 73 ? 15.945 3.266 -8.336 1 96.31 73 LEU B N 1
ATOM 1520 C CA . LEU B 1 73 ? 16.484 2.439 -9.406 1 96.31 73 LEU B CA 1
ATOM 1521 C C . LEU B 1 73 ? 15.523 1.311 -9.766 1 96.31 73 LEU B C 1
ATOM 1523 O O . LEU B 1 73 ? 15.531 0.258 -9.125 1 96.31 73 LEU B O 1
ATOM 1527 N N . PRO B 1 74 ? 14.75 1.535 -10.742 1 94.69 74 PRO B N 1
ATOM 1528 C CA . PRO B 1 74 ? 13.727 0.527 -11.039 1 94.69 74 PRO B CA 1
ATOM 1529 C C . PRO B 1 74 ? 14.32 -0.779 -11.562 1 94.69 74 PRO B C 1
ATOM 1531 O O . PRO B 1 74 ? 15.281 -0.757 -12.336 1 94.69 74 PRO B O 1
ATOM 1534 N N . SER B 1 75 ? 13.812 -1.903 -11.102 1 92.69 75 SER B N 1
ATOM 1535 C CA . SER B 1 75 ? 14.117 -3.252 -11.57 1 92.69 75 SER B CA 1
ATOM 1536 C C . SER B 1 75 ? 12.836 -4.043 -11.836 1 92.69 75 SER B C 1
ATOM 1538 O O . SER B 1 75 ? 11.773 -3.703 -11.312 1 92.69 75 SER B O 1
ATOM 1540 N N . PRO B 1 76 ? 12.945 -5.098 -12.648 1 90.12 76 PRO B N 1
ATOM 1541 C CA . PRO B 1 76 ? 11.75 -5.918 -12.875 1 90.12 76 PRO B CA 1
ATOM 1542 C C . PRO B 1 76 ? 11.141 -6.445 -11.586 1 90.12 76 PRO B C 1
ATOM 1544 O O . PRO B 1 76 ? 11.867 -6.863 -10.68 1 90.12 76 PRO B O 1
ATOM 1547 N N . GLY B 1 77 ? 9.891 -6.273 -11.469 1 90 77 GLY B N 1
ATOM 1548 C CA . GLY B 1 77 ? 9.156 -6.812 -10.328 1 90 77 GLY B CA 1
ATOM 1549 C C . GLY B 1 77 ? 8.969 -5.812 -9.211 1 90 77 GLY B C 1
ATOM 1550 O O . GLY B 1 77 ? 8.258 -6.078 -8.242 1 90 77 GLY B O 1
ATOM 1551 N N . ASP B 1 78 ? 9.703 -4.645 -9.352 1 92.44 78 ASP B N 1
ATOM 1552 C CA . ASP B 1 78 ? 9.57 -3.609 -8.328 1 92.44 78 ASP B CA 1
ATOM 1553 C C . ASP B 1 78 ? 8.203 -2.924 -8.422 1 92.44 78 ASP B C 1
ATOM 1555 O O . ASP B 1 78 ? 7.625 -2.824 -9.5 1 92.44 78 ASP B O 1
ATOM 1559 N N . PHE B 1 79 ? 7.719 -2.51 -7.367 1 93.44 79 PHE B N 1
ATOM 1560 C CA . PHE B 1 79 ? 6.539 -1.65 -7.348 1 93.44 79 PHE B CA 1
ATOM 1561 C C . PHE B 1 79 ? 6.727 -0.496 -6.371 1 93.44 79 PHE B C 1
ATOM 1563 O O . PHE B 1 79 ? 7.465 -0.62 -5.391 1 93.44 79 PHE B O 1
ATOM 1570 N N . TYR B 1 80 ? 6.086 0.618 -6.598 1 94.38 80 TYR B N 1
ATOM 1571 C CA . TYR B 1 80 ? 6.176 1.84 -5.809 1 94.38 80 TYR B CA 1
ATOM 1572 C C . TYR B 1 80 ? 4.797 2.441 -5.574 1 94.38 80 TYR B C 1
ATOM 1574 O O . TYR B 1 80 ? 4.004 2.578 -6.508 1 94.38 80 TYR B O 1
ATOM 1582 N N . ASP B 1 81 ? 4.535 2.768 -4.348 1 93.88 81 ASP B N 1
ATOM 1583 C CA . ASP B 1 81 ? 3.254 3.344 -3.955 1 93.88 81 ASP B CA 1
ATOM 1584 C C . ASP B 1 81 ? 3.453 4.574 -3.07 1 93.88 81 ASP B C 1
ATOM 1586 O O . ASP B 1 81 ? 4.434 4.656 -2.324 1 93.88 81 ASP B O 1
ATOM 1590 N N . CYS B 1 82 ? 2.621 5.484 -3.221 1 94.12 82 CYS B N 1
ATOM 1591 C CA . CYS B 1 82 ? 2.512 6.598 -2.289 1 94.12 82 CYS B CA 1
ATOM 1592 C C . CYS B 1 82 ? 1.372 6.379 -1.303 1 94.12 82 CYS B C 1
ATOM 1594 O O . CYS B 1 82 ? 0.239 6.113 -1.707 1 94.12 82 CYS B O 1
ATOM 1596 N N . ARG B 1 83 ? 1.63 6.484 -0.027 1 90.56 83 ARG B N 1
ATOM 1597 C CA . ARG B 1 83 ? 0.662 6.219 1.033 1 90.56 83 ARG B CA 1
ATOM 1598 C C . ARG B 1 83 ? 0.32 7.496 1.796 1 90.56 83 ARG B C 1
ATOM 1600 O O . ARG B 1 83 ? 1.213 8.25 2.18 1 90.56 83 ARG B O 1
ATOM 1607 N N . VAL B 1 84 ? -0.917 7.652 1.949 1 85.75 84 VAL B N 1
ATOM 1608 C CA . VAL B 1 84 ? -1.406 8.789 2.725 1 85.75 84 VAL B CA 1
ATOM 1609 C C . VAL B 1 84 ? -2.357 8.297 3.814 1 85.75 84 VAL B C 1
ATOM 1611 O O . VAL B 1 84 ? -3.258 7.496 3.547 1 85.75 84 VAL B O 1
ATOM 1614 N N . GLU B 1 85 ? -2.082 8.727 4.965 1 83.5 85 GLU B N 1
ATOM 1615 C CA . GLU B 1 85 ? -2.953 8.406 6.094 1 83.5 85 GLU B CA 1
ATOM 1616 C C . GLU B 1 85 ? -3.453 9.672 6.781 1 83.5 85 GLU B C 1
ATOM 1618 O O . GLU B 1 85 ? -2.668 10.578 7.078 1 83.5 85 GLU B O 1
ATOM 1623 N N . HIS B 1 86 ? -4.703 9.672 6.863 1 77.31 86 HIS B N 1
ATOM 1624 C CA . HIS B 1 86 ? -5.352 10.82 7.496 1 77.31 86 HIS B CA 1
ATOM 1625 C C . HIS B 1 86 ? -6.535 10.375 8.352 1 77.31 86 HIS B C 1
ATOM 1627 O O . HIS B 1 86 ? -7.188 9.375 8.047 1 77.31 86 HIS B O 1
ATOM 1633 N N . TRP B 1 87 ? -6.742 11.18 9.43 1 72.62 87 TRP B N 1
ATOM 1634 C CA . TRP B 1 87 ? -7.789 10.82 10.383 1 72.62 87 TRP B CA 1
ATOM 1635 C C . TRP B 1 87 ? -9.156 10.805 9.711 1 72.62 87 TRP B C 1
ATOM 1637 O O . TRP B 1 87 ? -10.07 10.109 10.164 1 72.62 87 TRP B O 1
ATOM 1647 N N . GLY B 1 88 ? -9.25 11.484 8.711 1 68.5 88 GLY B N 1
ATOM 1648 C CA . GLY B 1 88 ? -10.523 11.547 8.016 1 68.5 88 GLY B CA 1
ATOM 1649 C C . GLY B 1 88 ? -10.758 10.359 7.094 1 68.5 88 GLY B C 1
ATOM 1650 O O . GLY B 1 88 ? -11.844 10.211 6.527 1 68.5 88 GLY B O 1
ATOM 1651 N N . LEU B 1 89 ? -9.781 9.5 6.91 1 72.88 89 LEU B N 1
ATOM 1652 C CA . LEU B 1 89 ? -9.898 8.32 6.066 1 72.88 89 LEU B CA 1
ATOM 1653 C C . LEU B 1 89 ? -10.008 7.059 6.914 1 72.88 89 LEU B C 1
ATOM 1655 O O . LEU B 1 89 ? -9.305 6.906 7.91 1 72.88 89 LEU B O 1
ATOM 1659 N N . PRO B 1 90 ? -10.992 6.219 6.656 1 73.69 90 PRO B N 1
ATOM 1660 C CA . PRO B 1 90 ? -11.141 4.98 7.426 1 73.69 90 PRO B CA 1
ATOM 1661 C C . PRO B 1 90 ? -9.906 4.086 7.344 1 73.69 90 PRO B C 1
ATOM 1663 O O . PRO B 1 90 ? -9.633 3.322 8.273 1 73.69 90 PRO B O 1
ATOM 1666 N N . GLU B 1 91 ? -9.172 4.07 6.203 1 81.25 91 GLU B N 1
ATOM 1667 C CA . GLU B 1 91 ? -7.93 3.338 5.973 1 81.25 91 GLU B CA 1
ATOM 1668 C C . GLU B 1 91 ? -6.93 4.184 5.184 1 81.25 91 GLU B C 1
ATOM 1670 O O . GLU B 1 91 ? -7.316 5.125 4.488 1 81.25 91 GLU B O 1
ATOM 1675 N N . PRO B 1 92 ? -5.738 3.842 5.477 1 86.31 92 PRO B N 1
ATOM 1676 C CA . PRO B 1 92 ? -4.773 4.59 4.668 1 86.31 92 PRO B CA 1
ATOM 1677 C C . PRO B 1 92 ? -5.023 4.453 3.17 1 86.31 92 PRO B C 1
ATOM 1679 O O . PRO B 1 92 ? -5.43 3.387 2.701 1 86.31 92 PRO B O 1
ATOM 1682 N N . PHE B 1 93 ? -4.805 5.531 2.527 1 84.25 93 PHE B N 1
ATOM 1683 C CA . PHE B 1 93 ? -4.922 5.523 1.073 1 84.25 93 PHE B CA 1
ATOM 1684 C C . PHE B 1 93 ? -3.566 5.289 0.422 1 84.25 93 PHE B C 1
ATOM 1686 O O . PHE B 1 93 ? -2.572 5.914 0.802 1 84.25 93 PHE B O 1
ATOM 1693 N N . THR B 1 94 ? -3.49 4.316 -0.524 1 89.69 94 THR B N 1
ATOM 1694 C CA . THR B 1 94 ? -2.26 4.035 -1.257 1 89.69 94 THR B CA 1
ATOM 1695 C C . THR B 1 94 ? -2.473 4.211 -2.758 1 89.69 94 THR B C 1
ATOM 1697 O O . THR B 1 94 ? -3.385 3.613 -3.334 1 89.69 94 THR B O 1
ATOM 1700 N N . LYS B 1 95 ? -1.672 5.07 -3.352 1 91.19 95 LYS B N 1
ATOM 1701 C CA . LYS B 1 95 ? -1.688 5.23 -4.801 1 91.19 95 LYS B CA 1
ATOM 1702 C C . LYS B 1 95 ? -0.509 4.508 -5.449 1 91.19 95 LYS B C 1
ATOM 1704 O O . LYS B 1 95 ? 0.648 4.805 -5.148 1 91.19 95 LYS B O 1
ATOM 1709 N N . HIS B 1 96 ? -0.839 3.557 -6.383 1 92.44 96 HIS B N 1
ATOM 1710 C CA . HIS B 1 96 ? 0.166 2.766 -7.082 1 92.44 96 HIS B CA 1
ATOM 1711 C C . HIS B 1 96 ? 0.682 3.496 -8.32 1 92.44 96 HIS B C 1
ATOM 1713 O O . HIS B 1 96 ? -0.099 4.09 -9.062 1 92.44 96 HIS B O 1
ATOM 1719 N N . TRP B 1 97 ? 1.987 3.445 -8.508 1 94.31 97 TRP B N 1
ATOM 1720 C CA . TRP B 1 97 ? 2.543 3.914 -9.773 1 94.31 97 TRP B CA 1
ATOM 1721 C C . TRP B 1 97 ? 2.494 2.816 -10.828 1 94.31 97 TRP B C 1
ATOM 1723 O O . TRP B 1 97 ? 3.127 1.769 -10.672 1 94.31 97 TRP B O 1
ATOM 1733 N N . ALA B 1 98 ? 1.81 3.096 -11.906 1 88.5 98 ALA B N 1
ATOM 1734 C CA . ALA B 1 98 ? 1.682 2.133 -12.992 1 88.5 98 ALA B CA 1
ATOM 1735 C C . ALA B 1 98 ? 2.906 2.168 -13.906 1 88.5 98 ALA B C 1
ATOM 1737 O O . ALA B 1 98 ? 2.789 2.438 -15.102 1 88.5 98 ALA B O 1
ATOM 1738 N N . GLY B 1 99 ? 4.059 1.944 -13.414 1 87.56 99 GLY B N 1
ATOM 1739 C CA . GLY B 1 99 ? 5.293 1.978 -14.18 1 87.56 99 GLY B CA 1
ATOM 1740 C C . GLY B 1 99 ? 5.555 0.691 -14.938 1 87.56 99 GLY B C 1
ATOM 1741 O O . GLY B 1 99 ? 4.691 -0.184 -15.008 1 87.56 99 GLY B O 1
ATOM 1742 N N . PRO B 1 100 ? 6.77 0.681 -15.547 1 85.81 100 PRO B N 1
ATOM 1743 C CA . PRO B 1 100 ? 7.113 -0.426 -16.438 1 85.81 100 PRO B CA 1
ATOM 1744 C C . PRO B 1 100 ? 7.289 -1.75 -15.703 1 85.81 100 PRO B C 1
ATOM 1746 O O . PRO B 1 100 ? 7.301 -2.814 -16.328 1 85.81 100 PRO B O 1
ATOM 1749 N N . SER B 1 101 ? 7.449 -1.645 -14.398 1 78.75 101 SER B N 1
ATOM 1750 C CA . SER B 1 101 ? 7.57 -2.875 -13.625 1 78.75 101 SER B CA 1
ATOM 1751 C C . SER B 1 101 ? 6.227 -3.287 -13.023 1 78.75 101 SER B C 1
ATOM 1753 O O . SER B 1 101 ? 5.375 -2.438 -12.758 1 78.75 101 SER B O 1
ATOM 1755 N N . GLY B 1 102 ? 5.996 -4.531 -13.047 1 77.88 102 GLY B N 1
ATOM 1756 C CA . GLY B 1 102 ? 4.742 -5.023 -12.5 1 77.88 102 GLY B CA 1
ATOM 1757 C C . GLY B 1 102 ? 4.824 -6.465 -12.031 1 77.88 102 GLY B C 1
ATOM 1758 O O . GLY B 1 102 ? 5.914 -6.996 -11.82 1 77.88 102 GLY B O 1
ATOM 1759 N N . CYS B 1 103 ? 3.74 -7.012 -11.758 1 82.56 103 CYS B N 1
ATOM 1760 C CA . CYS B 1 103 ? 3.605 -8.383 -11.289 1 82.56 103 CYS B CA 1
ATOM 1761 C C . CYS B 1 103 ? 3.994 -9.375 -12.375 1 82.56 103 CYS B C 1
ATOM 1763 O O . CYS B 1 103 ? 3.348 -9.438 -13.422 1 82.56 103 CYS B O 1
ATOM 1765 N N . PRO B 1 104 ? 5.133 -10.195 -12.188 1 80.31 104 PRO B N 1
ATOM 1766 C CA . PRO B 1 104 ? 5.594 -11.125 -13.219 1 80.31 104 PRO B CA 1
ATOM 1767 C C . PRO B 1 104 ? 4.668 -12.328 -13.391 1 80.31 104 PRO B C 1
ATOM 1769 O O . PRO B 1 104 ? 4.66 -12.961 -14.453 1 80.31 104 PRO B O 1
ATOM 1772 N N . HIS B 1 105 ? 4.105 -12.734 -12.273 1 76.81 105 HIS B N 1
ATOM 1773 C CA . HIS B 1 105 ? 3.182 -13.867 -12.32 1 76.81 105 HIS B CA 1
ATOM 1774 C C . HIS B 1 105 ? 1.802 -13.469 -11.805 1 76.81 105 HIS B C 1
ATOM 1776 O O . HIS B 1 105 ? 1.681 -12.57 -10.969 1 76.81 105 HIS B O 1
ATOM 1782 N N . ASN B 1 106 ? 0.841 -14.031 -12.344 1 73.38 106 ASN B N 1
ATOM 1783 C CA . ASN B 1 106 ? -0.52 -13.703 -11.93 1 73.38 106 ASN B CA 1
ATOM 1784 C C . ASN B 1 106 ? -1.167 -14.859 -11.172 1 73.38 106 ASN B C 1
ATOM 1786 O O . ASN B 1 106 ? -1.259 -15.977 -11.695 1 73.38 106 ASN B O 1
ATOM 1790 N N . PRO B 1 107 ? -1.533 -14.578 -10.008 1 77.94 107 PRO B N 1
ATOM 1791 C CA . PRO B 1 107 ? -1.464 -13.391 -9.148 1 77.94 107 PRO B CA 1
ATOM 1792 C C . PRO B 1 107 ? -0.113 -13.25 -8.445 1 77.94 107 PRO B C 1
ATOM 1794 O O . PRO B 1 107 ? 0.642 -14.219 -8.352 1 77.94 107 PRO B O 1
ATOM 1797 N N . CYS B 1 108 ? 0.255 -11.992 -8.102 1 83.25 108 CYS B N 1
ATOM 1798 C CA . CYS B 1 108 ? 1.436 -11.711 -7.297 1 83.25 108 CYS B CA 1
ATOM 1799 C C . CYS B 1 108 ? 1.042 -11.156 -5.934 1 83.25 108 CYS B C 1
ATOM 1801 O O . CYS B 1 108 ? 0.004 -10.5 -5.801 1 83.25 108 CYS B O 1
ATOM 1803 N N . TRP B 1 109 ? 1.902 -11.531 -4.992 1 85.88 109 TRP B N 1
ATOM 1804 C CA . TRP B 1 109 ? 1.7 -11.016 -3.641 1 85.88 109 TRP B CA 1
ATOM 1805 C C . TRP B 1 109 ? 3.018 -10.547 -3.035 1 85.88 109 TRP B C 1
ATOM 1807 O O . TRP B 1 109 ? 4.078 -11.094 -3.34 1 85.88 109 TRP B O 1
ATOM 1817 N N . ALA B 1 110 ? 2.883 -9.523 -2.178 1 91.88 110 ALA B N 1
ATOM 1818 C CA . ALA B 1 110 ? 4.066 -9.031 -1.481 1 91.88 110 ALA B CA 1
ATOM 1819 C C . ALA B 1 110 ? 3.682 -8.297 -0.2 1 91.88 110 ALA B C 1
ATOM 1821 O O . ALA B 1 110 ? 2.58 -7.75 -0.097 1 91.88 110 ALA B O 1
ATOM 1822 N N . TRP B 1 111 ? 4.535 -8.438 0.756 1 94.44 111 TRP B N 1
ATOM 1823 C CA . TRP B 1 111 ? 4.41 -7.562 1.918 1 94.44 111 TRP B CA 1
ATOM 1824 C C . TRP B 1 111 ? 4.988 -6.184 1.626 1 94.44 111 TRP B C 1
ATOM 1826 O O . TRP B 1 111 ? 6.035 -6.062 0.979 1 94.44 111 TRP B O 1
ATOM 1836 N N . GLU B 1 112 ? 4.219 -5.227 2.025 1 93.62 112 GLU B N 1
ATOM 1837 C CA . GLU B 1 112 ? 4.719 -3.855 1.968 1 93.62 112 GLU B CA 1
ATOM 1838 C C . GLU B 1 112 ? 4.723 -3.211 3.352 1 93.62 112 GLU B C 1
ATOM 1840 O O . GLU B 1 112 ? 3.85 -3.494 4.176 1 93.62 112 GLU B O 1
ATOM 1845 N N . GLY B 1 113 ? 5.699 -2.438 3.588 1 91.62 113 GLY B N 1
ATOM 1846 C CA . GLY B 1 113 ? 5.766 -1.723 4.852 1 91.62 113 GLY B CA 1
ATOM 1847 C C . GLY B 1 113 ? 6.656 -0.496 4.797 1 91.62 113 GLY B C 1
ATOM 1848 O O . GLY B 1 113 ? 7.27 -0.213 3.768 1 91.62 113 GL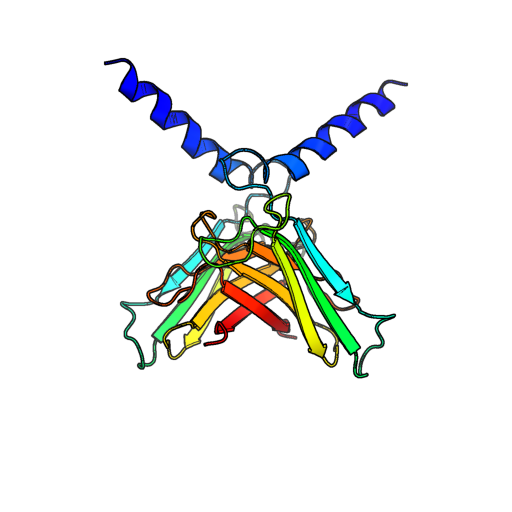Y B O 1
ATOM 1849 N N . GLY B 1 114 ? 6.574 0.221 5.812 1 91.25 114 GLY B N 1
ATOM 1850 C CA . GLY B 1 114 ? 7.391 1.413 5.977 1 91.25 114 GLY B CA 1
ATOM 1851 C C . GLY B 1 114 ? 7.18 2.102 7.309 1 91.25 114 GLY B C 1
ATOM 1852 O O . GLY B 1 114 ? 6.621 1.512 8.234 1 91.25 114 GLY B O 1
ATOM 1853 N N . ALA B 1 115 ? 7.797 3.213 7.371 1 90.75 115 ALA B N 1
ATOM 1854 C CA . ALA B 1 115 ? 7.664 4.07 8.547 1 90.75 115 ALA B CA 1
ATOM 1855 C C . ALA B 1 115 ? 7.422 5.523 8.141 1 90.75 115 ALA B C 1
ATOM 1857 O O . ALA B 1 115 ? 7.98 5.996 7.148 1 90.75 115 ALA B O 1
ATOM 1858 N N . TYR B 1 116 ? 6.574 6.125 8.875 1 88.94 116 TYR B N 1
ATOM 1859 C CA . TYR B 1 116 ? 6.391 7.551 8.641 1 88.94 116 TYR B CA 1
ATOM 1860 C C . TYR B 1 116 ? 7.602 8.344 9.117 1 88.94 116 TYR B C 1
ATOM 1862 O O . TYR B 1 116 ? 8.188 8.023 10.156 1 88.94 116 TYR B O 1
ATOM 1870 N N . PRO B 1 117 ? 7.891 9.367 8.234 1 78.62 117 PRO B N 1
ATOM 1871 C CA . PRO B 1 117 ? 8.984 10.219 8.711 1 78.62 117 PRO B CA 1
ATOM 1872 C C . PRO B 1 117 ? 8.648 10.922 10.023 1 78.62 117 PRO B C 1
ATOM 1874 O O . PRO B 1 117 ? 7.48 11.242 10.281 1 78.62 117 PRO B O 1
ATOM 1877 N N . GLY B 1 118 ? 9.531 10.82 11.047 1 66.69 118 GLY B N 1
ATOM 1878 C CA . GLY B 1 118 ? 9.367 11.531 12.305 1 66.69 118 GLY B CA 1
ATOM 1879 C C . GLY B 1 118 ? 9.305 13.039 12.141 1 66.69 118 GLY B C 1
ATOM 1880 O O . GLY B 1 118 ? 9.727 13.57 11.109 1 66.69 118 GLY B O 1
#

Foldseek 3Di:
DVVPPVVPPVVCVVCVCPDDVQHNWDWDKDWPDDDDAQDKTKIKIKTKQRQDPDPDDQDVPSMDIDIDMDIDHDDAQDWDWDWDDDPVDPDIDIHTDPDPHDDPDPPDDDDDDDDDDD/DVVPPVVPPVVCVVVVCPDDVQHNWDWDKDWPDDDDAQDKTKIKIKTKQRQDPDPDDQDVPSMDIDIDMDIDHDDAQDWDWDWDDDPVDPDIDIHTDPDPHDDPDPPDDDDDDDDDDD

Solvent-accessible surface area (backbone atoms only — not comparable to full-atom values): 14048 Å² total; per-residue (Å²): 122,85,75,66,66,70,66,60,66,71,62,51,69,75,47,65,63,41,72,66,96,43,63,50,53,51,71,46,60,47,58,80,55,90,82,52,80,72,34,87,43,42,38,35,35,40,36,31,41,36,65,58,53,88,88,52,78,64,36,97,79,43,46,32,75,45,82,46,79,42,78,43,64,49,48,88,27,30,47,47,29,42,33,40,36,40,88,79,40,99,58,69,44,71,44,71,43,90,55,97,32,46,74,90,47,78,66,32,55,36,72,33,49,44,55,48,75,129,119,86,76,65,65,72,67,63,66,72,64,52,71,76,49,65,65,40,70,68,95,46,63,50,54,51,70,47,59,47,56,82,56,91,82,52,80,73,35,87,44,43,39,35,36,39,38,33,40,37,61,61,58,87,86,56,79,61,39,99,80,42,48,33,74,46,80,45,80,43,78,44,64,48,49,88,26,30,46,47,29,42,34,40,35,41,87,79,42,98,56,69,43,71,44,72,43,90,56,96,33,46,73,89,47,76,64,31,57,36,74,33,49,44,57,48,76,128